Protein AF-U6DHV7-F1 (afdb_monomer)

Structure (mmCIF, N/CA/C/O backbone):
data_AF-U6DHV7-F1
#
_entry.id   AF-U6DHV7-F1
#
loop_
_atom_site.group_PDB
_atom_site.id
_atom_site.type_symbol
_atom_site.label_atom_id
_atom_site.label_alt_id
_atom_site.label_comp_id
_atom_site.label_asym_id
_atom_site.label_entity_id
_atom_site.label_seq_id
_atom_site.pdbx_PDB_ins_code
_atom_site.Cartn_x
_atom_site.Cartn_y
_atom_site.Cartn_z
_atom_site.occupancy
_atom_site.B_iso_or_equiv
_atom_site.auth_seq_id
_atom_site.auth_comp_id
_atom_site.auth_asym_id
_atom_site.au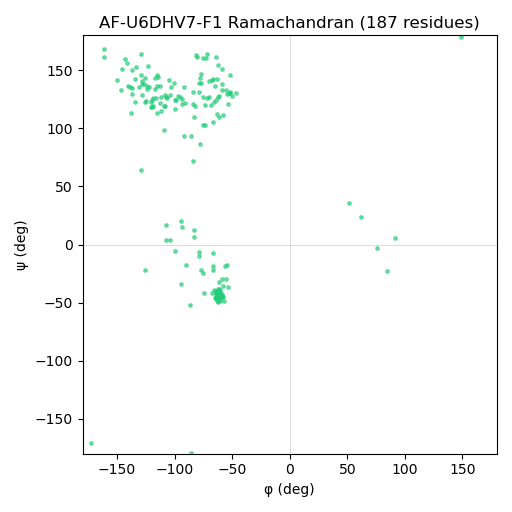th_atom_id
_atom_site.pdbx_PDB_model_num
ATOM 1 N N . LYS A 1 1 ? 0.575 -15.360 -19.665 1.00 61.53 1 LYS A N 1
ATOM 2 C CA . LYS A 1 1 ? 1.939 -14.780 -19.611 1.00 61.53 1 LYS A CA 1
ATOM 3 C C . LYS A 1 1 ? 2.566 -15.183 -18.289 1.00 61.53 1 LYS A C 1
ATOM 5 O O . LYS A 1 1 ? 1.876 -15.087 -17.282 1.00 61.53 1 LYS A O 1
ATOM 10 N N . HIS A 1 2 ? 3.809 -15.653 -18.299 1.00 81.69 2 HIS A N 1
ATOM 11 C CA . HIS A 1 2 ? 4.545 -15.946 -17.070 1.00 81.69 2 HIS A CA 1
ATOM 12 C C . HIS A 1 2 ? 5.051 -14.644 -16.436 1.00 81.69 2 HIS A C 1
ATOM 14 O O . HIS A 1 2 ? 5.351 -13.684 -17.150 1.00 81.69 2 HIS A O 1
ATOM 20 N N . VAL A 1 3 ? 5.106 -14.608 -15.105 1.00 86.19 3 VAL A N 1
ATOM 21 C CA . VAL A 1 3 ? 5.678 -13.487 -14.352 1.00 86.19 3 VAL A CA 1
ATOM 22 C C . VAL A 1 3 ? 7.185 -13.693 -14.289 1.00 86.19 3 VAL A C 1
ATOM 24 O O . VAL A 1 3 ? 7.631 -14.733 -13.816 1.00 86.19 3 VAL A O 1
ATOM 27 N N . GLY A 1 4 ? 7.951 -12.733 -14.809 1.00 89.69 4 GLY A N 1
ATOM 28 C CA . GLY A 1 4 ? 9.413 -12.802 -14.826 1.00 89.69 4 GLY A CA 1
ATOM 29 C C . GLY A 1 4 ? 10.009 -12.265 -13.531 1.00 89.69 4 GLY A C 1
ATOM 30 O O . GLY A 1 4 ? 10.775 -12.950 -12.864 1.00 89.69 4 GLY A O 1
ATOM 31 N N . ILE A 1 5 ? 9.605 -11.051 -13.151 1.00 93.06 5 ILE A N 1
ATOM 32 C CA . ILE A 1 5 ? 9.990 -10.411 -11.888 1.00 93.06 5 ILE A CA 1
ATOM 33 C C . ILE A 1 5 ? 8.726 -9.879 -11.225 1.00 93.06 5 ILE A C 1
ATOM 35 O O . ILE A 1 5 ? 7.896 -9.250 -11.881 1.00 93.06 5 ILE A O 1
ATOM 39 N N . ALA A 1 6 ? 8.597 -10.100 -9.918 1.00 94.69 6 ALA A N 1
ATOM 40 C CA . ALA A 1 6 ? 7.543 -9.516 -9.104 1.00 94.69 6 ALA A CA 1
ATOM 41 C C . ALA A 1 6 ? 8.140 -8.838 -7.874 1.00 94.69 6 ALA A C 1
ATOM 43 O O . ALA A 1 6 ? 8.886 -9.454 -7.117 1.00 94.69 6 ALA A O 1
ATOM 44 N N . VAL A 1 7 ? 7.758 -7.585 -7.650 1.00 96.25 7 VAL A N 1
ATOM 45 C CA . VAL A 1 7 ? 8.130 -6.811 -6.464 1.00 96.25 7 VAL A CA 1
ATOM 46 C C . VAL A 1 7 ? 6.875 -6.503 -5.660 1.00 96.25 7 VAL A C 1
ATOM 48 O O . VAL A 1 7 ? 5.787 -6.326 -6.216 1.00 96.25 7 VAL A O 1
ATOM 51 N N . ARG A 1 8 ? 7.007 -6.460 -4.334 1.00 95.88 8 ARG A N 1
ATOM 52 C CA . ARG A 1 8 ? 5.926 -6.108 -3.415 1.00 95.88 8 ARG A CA 1
ATOM 53 C C . ARG A 1 8 ? 6.314 -4.877 -2.606 1.00 95.88 8 ARG A C 1
ATOM 55 O O . ARG A 1 8 ? 7.314 -4.915 -1.903 1.00 95.88 8 ARG A O 1
ATOM 62 N N . LEU A 1 9 ? 5.482 -3.841 -2.661 1.00 97.56 9 LEU A N 1
ATOM 63 C CA . LEU A 1 9 ? 5.565 -2.681 -1.776 1.00 97.56 9 LEU A CA 1
ATOM 64 C C . LEU A 1 9 ? 4.465 -2.784 -0.721 1.00 97.56 9 LEU A C 1
ATOM 66 O O . LEU A 1 9 ? 3.297 -3.016 -1.053 1.00 97.56 9 LEU A O 1
ATOM 70 N N . THR A 1 10 ? 4.845 -2.643 0.545 1.00 97.31 10 THR A N 1
ATOM 71 C CA . THR A 1 10 ? 3.936 -2.705 1.692 1.00 97.31 10 THR A CA 1
ATOM 72 C C . THR A 1 10 ? 3.823 -1.355 2.375 1.00 97.31 10 THR A C 1
ATOM 74 O O . THR A 1 10 ? 4.830 -0.697 2.617 1.00 97.31 10 THR A O 1
ATOM 77 N N . PHE A 1 11 ? 2.598 -0.976 2.714 1.00 97.50 11 PHE A N 1
ATOM 78 C CA . PHE A 1 11 ? 2.267 0.279 3.372 1.00 97.50 11 PHE A CA 1
ATOM 79 C C . PHE A 1 11 ? 1.451 -0.014 4.628 1.00 97.50 11 PHE A C 1
ATOM 81 O O . PHE A 1 11 ? 0.527 -0.828 4.595 1.00 97.50 11 PHE A O 1
ATOM 88 N N . GLU A 1 12 ? 1.758 0.687 5.709 1.00 96.50 12 GLU A N 1
ATOM 89 C CA . GLU A 1 12 ? 1.001 0.641 6.955 1.00 96.50 12 GLU A CA 1
ATOM 90 C C . GLU A 1 12 ? 0.845 2.068 7.473 1.00 96.50 12 GLU A C 1
ATOM 92 O O . GLU A 1 12 ? 1.806 2.839 7.470 1.00 96.50 12 GLU A O 1
ATOM 97 N N . THR A 1 13 ? -0.383 2.459 7.806 1.00 96.19 13 THR A N 1
ATOM 98 C CA . THR A 1 13 ? -0.704 3.827 8.234 1.00 96.19 13 THR A CA 1
ATOM 99 C C . THR A 1 13 ? -2.043 3.854 8.967 1.00 96.19 13 THR A C 1
ATOM 101 O O . THR A 1 13 ? -2.848 2.925 8.836 1.00 96.19 13 THR A O 1
ATOM 104 N N . LEU A 1 14 ? -2.308 4.908 9.733 1.00 94.44 14 LEU A N 1
ATOM 105 C CA . LEU A 1 14 ? -3.631 5.125 10.308 1.00 94.44 14 LEU A CA 1
ATOM 106 C C . LEU A 1 14 ? -4.611 5.623 9.236 1.00 94.44 14 LEU A C 1
ATOM 108 O O . LEU A 1 14 ? -4.231 6.086 8.158 1.00 94.44 14 LEU A O 1
ATOM 112 N N . GLU A 1 15 ? -5.905 5.485 9.492 1.00 92.81 15 GLU A N 1
ATOM 113 C CA . GLU A 1 15 ? -6.924 6.086 8.634 1.00 92.81 15 GLU A CA 1
ATOM 114 C C . GLU A 1 15 ? -6.764 7.614 8.555 1.00 92.81 15 GLU A C 1
ATOM 116 O O . GLU A 1 15 ? -6.454 8.290 9.530 1.00 92.81 15 GLU A O 1
ATOM 121 N N . GLY A 1 16 ? -6.931 8.169 7.356 1.00 90.06 16 GLY A N 1
ATOM 122 C CA . GLY A 1 16 ? -6.741 9.593 7.069 1.00 90.06 16 GLY A CA 1
ATOM 123 C C . GLY A 1 16 ? -5.294 10.002 6.778 1.00 90.06 16 GLY A C 1
ATOM 124 O O . GLY A 1 16 ? -5.081 10.991 6.066 1.00 90.06 16 GLY A O 1
ATOM 125 N N . GLU A 1 17 ? -4.313 9.225 7.230 1.00 94.31 17 GLU A N 1
ATOM 126 C CA . GLU A 1 17 ? -2.894 9.494 7.014 1.00 94.31 17 GLU A CA 1
ATOM 127 C C . GLU A 1 17 ? -2.403 9.062 5.621 1.00 94.31 17 GLU A C 1
ATOM 129 O O . GLU A 1 17 ? -3.039 8.297 4.885 1.00 94.31 17 GLU A O 1
ATOM 134 N N . LYS A 1 18 ? -1.256 9.625 5.226 1.00 95.31 18 LYS A N 1
ATOM 135 C CA . LYS A 1 18 ? -0.572 9.336 3.965 1.00 95.31 18 LYS A CA 1
ATOM 136 C C . LYS A 1 18 ? 0.792 8.735 4.273 1.00 95.31 18 LYS A C 1
ATOM 138 O O . LYS A 1 18 ? 1.554 9.304 5.045 1.00 95.31 18 LYS A O 1
ATOM 143 N N . THR A 1 19 ? 1.132 7.657 3.579 1.00 97.31 19 THR A N 1
ATOM 144 C CA . THR A 1 19 ? 2.454 7.022 3.639 1.00 97.31 19 THR A CA 1
ATOM 145 C C . THR A 1 19 ? 3.014 6.810 2.231 1.00 97.31 19 THR A C 1
ATOM 147 O O . THR A 1 19 ? 2.282 6.924 1.238 1.00 97.31 19 THR A O 1
ATOM 150 N N . SER A 1 20 ? 4.316 6.551 2.122 1.00 97.38 20 SER A N 1
ATOM 151 C CA . SER A 1 20 ? 5.007 6.343 0.85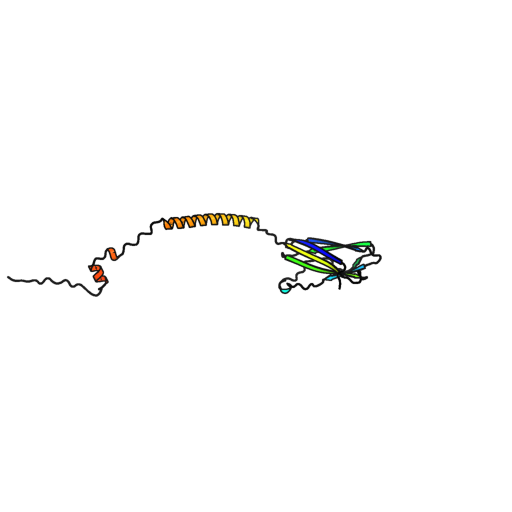1 1.00 97.38 20 SER A CA 1
ATOM 152 C C . SER A 1 20 ? 6.059 5.246 0.908 1.00 97.38 20 SER A C 1
ATOM 154 O O . SER A 1 20 ? 6.612 4.951 1.960 1.00 97.38 20 SER A O 1
ATOM 156 N N . SER A 1 21 ? 6.353 4.673 -0.253 1.00 97.88 21 SER A N 1
ATOM 157 C CA . SER A 1 21 ? 7.391 3.667 -0.459 1.00 97.88 21 SER A CA 1
ATOM 158 C C . SER A 1 21 ? 8.007 3.868 -1.838 1.00 97.88 21 SER A C 1
ATOM 160 O O . SER A 1 21 ? 7.340 4.361 -2.751 1.00 97.88 21 SER A O 1
ATOM 162 N N . GLU A 1 22 ? 9.273 3.508 -1.994 1.00 97.31 22 GLU A N 1
ATOM 163 C CA . GLU A 1 22 ? 10.039 3.763 -3.209 1.00 97.31 22 GLU A CA 1
ATOM 164 C C . GLU A 1 22 ? 10.423 2.459 -3.906 1.00 97.31 22 GLU A C 1
ATOM 166 O O . GLU A 1 22 ? 10.712 1.447 -3.268 1.00 97.31 22 GLU A O 1
ATOM 171 N N . LEU A 1 23 ? 10.429 2.495 -5.236 1.00 97.31 23 LEU A N 1
ATOM 172 C CA . LEU A 1 23 ? 10.934 1.432 -6.091 1.00 97.31 23 LEU A CA 1
ATOM 173 C C . LEU A 1 23 ? 12.064 1.982 -6.951 1.00 97.31 23 LEU A C 1
ATOM 175 O O . LEU A 1 23 ? 11.839 2.857 -7.787 1.00 97.31 23 LEU A O 1
ATOM 179 N N . THR A 1 24 ? 13.252 1.418 -6.791 1.00 97.19 24 THR A N 1
ATOM 180 C CA . THR A 1 24 ? 14.416 1.759 -7.609 1.00 97.19 24 THR A CA 1
ATOM 181 C C . THR A 1 24 ? 14.550 0.771 -8.760 1.00 97.19 24 THR A C 1
ATOM 183 O O . THR A 1 24 ? 14.579 -0.441 -8.552 1.00 97.19 24 THR A O 1
ATOM 186 N N . VAL A 1 25 ? 14.642 1.291 -9.980 1.00 95.88 25 VAL A N 1
ATOM 187 C CA . VAL A 1 25 ? 14.843 0.524 -11.210 1.00 95.88 25 VAL A CA 1
ATOM 188 C C . VAL A 1 25 ? 16.158 0.959 -11.838 1.00 95.88 25 VAL A C 1
ATOM 190 O O . VAL A 1 25 ? 16.366 2.144 -12.091 1.00 95.88 25 VAL A O 1
ATOM 193 N N . VAL A 1 26 ? 17.035 -0.005 -12.104 1.00 96.19 26 VAL A N 1
ATOM 194 C CA . VAL A 1 26 ? 18.361 0.233 -12.685 1.00 96.19 26 VAL A CA 1
ATOM 195 C C . VAL A 1 26 ? 18.437 -0.442 -14.047 1.00 96.19 26 VAL A C 1
ATOM 197 O O . VAL A 1 26 ? 18.190 -1.646 -14.158 1.00 96.19 26 VAL A O 1
ATOM 200 N N . ASN A 1 27 ? 18.796 0.314 -15.084 1.00 96.31 27 ASN A N 1
ATOM 201 C CA . ASN A 1 27 ? 19.089 -0.259 -16.392 1.00 96.31 27 ASN A CA 1
ATOM 202 C C . ASN A 1 27 ? 20.553 -0.715 -16.449 1.00 96.31 27 ASN A C 1
ATOM 204 O O . ASN A 1 27 ? 21.444 0.050 -16.805 1.00 96.31 27 ASN A O 1
ATOM 208 N N . ASN A 1 28 ? 20.783 -1.990 -16.134 1.00 94.81 28 ASN A N 1
ATOM 209 C CA . ASN A 1 28 ? 22.096 -2.636 -16.264 1.00 94.81 28 ASN A CA 1
ATOM 210 C C . ASN A 1 28 ? 22.387 -3.148 -17.691 1.00 94.81 28 ASN A C 1
ATOM 212 O O . ASN A 1 28 ? 23.353 -3.877 -17.904 1.00 94.81 28 ASN A O 1
ATOM 216 N N . GLY A 1 29 ? 21.519 -2.841 -18.656 1.00 93.19 29 GLY A N 1
ATOM 217 C CA . GLY A 1 29 ? 21.702 -3.196 -20.056 1.00 93.19 29 GLY A CA 1
ATOM 218 C C . GLY A 1 29 ? 22.548 -2.177 -20.817 1.00 93.19 29 GLY A C 1
ATOM 219 O O . GLY A 1 29 ? 22.990 -1.160 -20.288 1.00 93.19 29 GLY A O 1
ATOM 220 N N . THR A 1 30 ? 22.743 -2.450 -22.104 1.00 95.56 30 THR A N 1
ATOM 221 C CA . THR A 1 30 ? 23.520 -1.604 -23.025 1.00 95.56 30 THR A CA 1
ATOM 222 C C . THR A 1 30 ? 22.653 -0.704 -23.904 1.00 95.56 30 THR A C 1
ATOM 224 O O . THR A 1 30 ? 23.178 0.122 -24.645 1.00 95.56 30 THR A O 1
ATOM 227 N N . VAL A 1 31 ? 21.328 -0.850 -23.838 1.00 96.75 31 VAL A N 1
ATOM 228 C CA . VAL A 1 31 ? 20.362 -0.120 -24.671 1.00 96.75 31 VAL A CA 1
ATOM 229 C C . VAL A 1 31 ? 19.368 0.650 -23.809 1.00 96.75 31 VAL A C 1
ATOM 231 O O . VAL A 1 31 ? 19.107 0.281 -22.663 1.00 96.75 31 VAL A O 1
ATOM 234 N N . ALA A 1 32 ? 18.819 1.735 -24.354 1.00 97.31 32 ALA A N 1
ATOM 235 C CA . ALA A 1 32 ? 17.765 2.491 -23.690 1.00 97.31 32 ALA A CA 1
ATOM 236 C C . ALA A 1 32 ? 16.473 1.661 -23.601 1.00 97.31 32 ALA A C 1
ATOM 238 O O . ALA A 1 32 ? 16.123 0.945 -24.539 1.00 97.31 32 ALA A O 1
ATOM 239 N N . ILE A 1 33 ? 15.765 1.777 -22.477 1.00 97.56 33 ILE A N 1
ATOM 240 C CA . ILE A 1 33 ? 14.518 1.053 -22.209 1.00 97.56 33 ILE A CA 1
ATOM 241 C C . ILE A 1 33 ? 13.384 2.062 -22.092 1.00 97.56 33 ILE A C 1
ATOM 243 O O . ILE A 1 33 ? 13.341 2.841 -21.140 1.00 97.56 33 ILE A O 1
ATOM 247 N N . TRP A 1 34 ? 12.448 2.035 -23.034 1.00 97.81 34 TRP A N 1
ATOM 248 C CA . TRP A 1 34 ? 11.170 2.723 -22.891 1.00 97.81 34 TRP A CA 1
ATOM 249 C C . TRP A 1 34 ? 10.257 1.920 -21.963 1.00 97.81 34 TRP A C 1
ATOM 251 O O . TRP A 1 34 ? 10.228 0.690 -22.045 1.00 97.81 34 TRP A O 1
ATOM 261 N N . TYR A 1 35 ? 9.531 2.595 -21.074 1.00 97.00 35 TYR A N 1
ATOM 262 C CA . TYR A 1 35 ? 8.631 1.953 -20.122 1.00 97.00 35 TYR A CA 1
ATOM 263 C C . TYR A 1 35 ? 7.265 2.624 -20.046 1.00 97.00 35 TYR A C 1
ATOM 265 O O . TYR A 1 35 ? 7.134 3.836 -20.222 1.00 97.00 35 TYR A O 1
ATOM 273 N N . ASP A 1 36 ? 6.266 1.826 -19.675 1.00 97.31 36 ASP A N 1
ATOM 274 C CA . ASP A 1 36 ? 4.904 2.272 -19.407 1.00 97.31 36 ASP A CA 1
ATOM 275 C C . ASP A 1 36 ? 4.274 1.499 -18.236 1.00 97.31 36 ASP A C 1
ATOM 277 O O . ASP A 1 36 ? 4.720 0.410 -17.867 1.00 97.31 36 ASP A O 1
ATOM 281 N N . TRP A 1 37 ? 3.234 2.070 -17.627 1.00 96.81 37 TRP A N 1
ATOM 282 C CA . TRP A 1 37 ? 2.566 1.495 -16.459 1.00 96.81 37 TRP A CA 1
ATOM 283 C C . TRP A 1 37 ? 1.144 1.059 -16.793 1.00 96.81 37 TRP A C 1
ATOM 285 O O . TRP A 1 37 ? 0.296 1.880 -17.145 1.00 96.81 37 TRP A O 1
ATOM 295 N N . ARG A 1 38 ? 0.836 -0.227 -16.594 1.00 95.00 38 ARG A N 1
ATOM 296 C CA . ARG A 1 38 ? -0.499 -0.782 -16.871 1.00 95.00 38 ARG A CA 1
ATOM 297 C C . ARG A 1 38 ? -1.114 -1.354 -15.607 1.00 95.00 38 ARG A C 1
ATOM 299 O O . ARG A 1 38 ? -0.604 -2.318 -15.037 1.00 95.00 38 ARG A O 1
ATOM 306 N N . ARG A 1 39 ? -2.250 -0.802 -15.178 1.00 92.19 39 ARG A N 1
ATOM 307 C CA . ARG A 1 39 ? -3.008 -1.364 -14.054 1.00 92.19 39 ARG A CA 1
ATOM 308 C C . ARG A 1 39 ? -3.640 -2.682 -14.487 1.00 92.19 39 ARG A C 1
ATOM 310 O O . ARG A 1 39 ? -4.350 -2.735 -15.489 1.00 92.19 39 ARG A O 1
ATOM 317 N N . ARG A 1 40 ? -3.404 -3.748 -13.728 1.00 89.12 40 ARG A N 1
ATOM 318 C CA . ARG A 1 40 ? -3.992 -5.067 -13.975 1.00 89.12 40 ARG A CA 1
ATOM 319 C C . ARG A 1 40 ? -5.185 -5.250 -13.047 1.00 89.12 40 ARG A C 1
ATOM 321 O O . ARG A 1 40 ? -5.066 -5.130 -11.829 1.00 89.12 40 ARG A O 1
ATOM 328 N N . SER A 1 41 ? -6.350 -5.540 -13.618 1.00 76.81 41 SER A N 1
ATOM 329 C CA . SER A 1 41 ? -7.516 -5.939 -12.833 1.00 76.81 41 SER A CA 1
ATOM 330 C C . SER A 1 41 ? -7.310 -7.362 -12.325 1.00 76.81 41 SER A C 1
ATOM 332 O O . SER A 1 41 ? -7.177 -8.284 -13.130 1.00 76.81 41 SER A O 1
ATOM 334 N N . GLN A 1 42 ? -7.305 -7.555 -11.008 1.00 68.81 42 GLN A N 1
ATOM 335 C CA . GLN A 1 42 ? -7.393 -8.893 -10.435 1.00 68.81 42 GLN A CA 1
ATOM 336 C C . GLN A 1 42 ? -8.869 -9.226 -10.166 1.00 68.81 42 GLN A C 1
ATOM 338 O O . GLN A 1 42 ? -9.588 -8.362 -9.646 1.00 68.81 42 GLN A O 1
ATOM 343 N N . PRO A 1 43 ? -9.340 -10.440 -10.504 1.00 61.91 43 PRO A N 1
ATOM 344 C CA . PRO A 1 43 ? -10.618 -10.920 -10.005 1.00 61.91 43 PRO A CA 1
ATOM 345 C C . PRO A 1 43 ? -10.511 -11.028 -8.485 1.00 61.91 43 PRO A C 1
ATOM 347 O O . PRO A 1 43 ? -9.731 -11.811 -7.950 1.00 61.91 43 PRO A O 1
ATOM 350 N N . ASP A 1 44 ? -11.251 -10.175 -7.793 1.00 65.94 44 ASP A N 1
ATOM 351 C CA . ASP A 1 44 ? -11.376 -10.234 -6.347 1.00 65.94 44 ASP A CA 1
ATOM 352 C C . ASP A 1 44 ? -12.692 -10.935 -6.038 1.00 65.94 44 ASP A C 1
ATOM 354 O O . ASP A 1 44 ? -13.756 -10.420 -6.384 1.00 65.94 44 ASP A O 1
ATOM 358 N N . SER A 1 45 ? -12.630 -12.098 -5.392 1.00 65.62 45 SER A N 1
ATOM 359 C CA . SER A 1 45 ? -13.812 -12.881 -5.016 1.00 65.62 45 SER A CA 1
ATOM 360 C C . SER A 1 45 ? -14.805 -12.088 -4.154 1.00 65.62 45 SER A C 1
ATOM 362 O O . SER A 1 45 ? -15.977 -12.444 -4.085 1.00 65.62 45 SER A O 1
ATOM 364 N N . PHE A 1 46 ? -14.364 -10.986 -3.536 1.00 65.44 46 PHE A N 1
ATOM 365 C CA . PHE A 1 46 ? -15.180 -10.108 -2.698 1.00 65.44 46 PHE A CA 1
ATOM 366 C C . PHE A 1 46 ? -15.510 -8.761 -3.361 1.00 65.44 46 PHE A C 1
ATOM 368 O O . PHE A 1 46 ? -15.931 -7.827 -2.675 1.00 65.44 46 PHE A O 1
ATOM 375 N N . GLN A 1 47 ? -15.349 -8.628 -4.685 1.00 62.84 47 GLN A N 1
ATOM 376 C CA . GLN A 1 47 ? -15.629 -7.377 -5.407 1.00 62.84 47 GLN A CA 1
ATOM 377 C C . GLN A 1 47 ? -17.045 -6.839 -5.145 1.00 62.84 47 GLN A C 1
ATOM 379 O O . GLN A 1 47 ? -17.208 -5.628 -5.008 1.00 62.84 47 GLN A O 1
ATOM 384 N N . GLY A 1 48 ? -18.044 -7.720 -5.004 1.00 58.94 48 GLY A N 1
ATOM 385 C CA . GLY A 1 48 ? -19.434 -7.344 -4.709 1.00 58.94 48 GLY A CA 1
ATOM 386 C C . GLY A 1 48 ? -19.653 -6.731 -3.319 1.00 58.94 48 GLY A C 1
ATOM 387 O O . GLY A 1 48 ? -20.605 -5.981 -3.128 1.00 58.94 48 GLY A O 1
ATOM 388 N N . LEU A 1 49 ? -18.753 -6.988 -2.362 1.00 63.59 49 LEU A N 1
ATOM 389 C CA . LEU A 1 49 ? -18.816 -6.438 -1.001 1.00 63.59 49 LEU A CA 1
ATOM 390 C C . LEU A 1 49 ? -18.071 -5.096 -0.878 1.00 63.59 49 LEU A C 1
ATOM 392 O O . LEU A 1 49 ? -18.284 -4.327 0.062 1.00 63.59 49 LEU A O 1
ATOM 396 N N . LYS A 1 50 ? -17.198 -4.776 -1.841 1.00 63.62 50 LYS A N 1
ATOM 397 C CA . LYS A 1 50 ? -16.421 -3.533 -1.856 1.00 63.62 50 LYS A CA 1
ATOM 398 C C . LYS A 1 50 ? -17.293 -2.366 -2.324 1.00 63.62 50 LYS A C 1
ATOM 400 O O . LYS A 1 50 ? -17.269 -1.981 -3.488 1.00 63.62 50 LYS A O 1
ATOM 405 N N . ARG A 1 51 ? -18.012 -1.749 -1.377 1.00 54.16 51 ARG A N 1
ATOM 406 C CA . ARG A 1 51 ? -18.886 -0.571 -1.578 1.00 54.16 51 ARG A CA 1
ATOM 407 C C . ARG A 1 51 ? -18.212 0.644 -2.233 1.00 54.16 51 ARG A C 1
ATOM 409 O O . ARG A 1 51 ? -18.918 1.532 -2.693 1.00 54.16 51 ARG A O 1
ATOM 416 N N . ASN A 1 52 ? -16.878 0.725 -2.262 1.00 57.16 52 ASN A N 1
ATOM 417 C CA . ASN A 1 52 ? -16.181 1.940 -2.676 1.00 57.16 52 ASN A CA 1
ATOM 418 C C . ASN A 1 52 ? -14.970 1.664 -3.593 1.00 57.16 52 ASN A C 1
ATOM 420 O O . ASN A 1 52 ? -13.957 1.099 -3.160 1.00 57.16 52 ASN A O 1
ATOM 424 N N . ARG A 1 53 ? -15.087 2.110 -4.855 1.00 67.62 53 ARG A N 1
ATOM 425 C CA . ARG A 1 53 ? -14.057 2.068 -5.915 1.00 67.62 53 ARG A CA 1
ATOM 426 C C . ARG A 1 53 ? -13.063 3.240 -5.856 1.00 67.62 53 ARG A C 1
ATOM 428 O O . ARG A 1 53 ? -12.325 3.443 -6.814 1.00 67.62 53 ARG A O 1
ATOM 435 N N . MET A 1 54 ? -13.036 4.015 -4.771 1.00 79.25 54 MET A N 1
ATOM 436 C CA . MET A 1 54 ? -12.067 5.101 -4.604 1.00 79.25 54 MET A CA 1
ATOM 437 C C . MET A 1 54 ? -10.625 4.599 -4.748 1.00 79.25 54 MET A C 1
ATOM 439 O O . MET A 1 54 ? -10.232 3.586 -4.156 1.00 79.25 54 MET A O 1
ATOM 443 N N . GLN A 1 55 ? -9.846 5.334 -5.541 1.00 85.56 55 GLN A N 1
ATOM 444 C CA . GLN A 1 55 ? -8.410 5.136 -5.682 1.00 85.56 55 GLN A CA 1
ATOM 445 C C . GLN A 1 55 ? -7.713 5.448 -4.353 1.00 85.56 55 GLN A C 1
ATOM 447 O O . GLN A 1 55 ? -8.048 6.414 -3.669 1.00 85.56 55 GLN A O 1
ATOM 452 N N . ARG A 1 56 ? -6.757 4.600 -3.968 1.00 92.69 56 ARG A N 1
ATOM 453 C CA . ARG A 1 56 ? -6.015 4.727 -2.697 1.00 92.69 56 ARG A CA 1
ATOM 454 C C . ARG A 1 56 ? -4.504 4.748 -2.886 1.00 92.69 56 ARG A C 1
ATOM 456 O O . ARG A 1 56 ? -3.793 5.253 -2.023 1.00 92.69 56 ARG A O 1
ATOM 463 N N . PHE A 1 57 ? -4.033 4.218 -4.012 1.00 95.31 57 PHE A N 1
ATOM 464 C CA . PHE A 1 57 ? -2.634 4.250 -4.406 1.00 95.31 57 PHE A CA 1
ATOM 465 C C . PHE A 1 57 ? -2.414 5.315 -5.476 1.00 95.31 57 PHE A C 1
ATOM 467 O O . PHE A 1 57 ? -3.193 5.430 -6.426 1.00 95.31 57 PHE A O 1
ATOM 474 N N . TYR A 1 58 ? -1.344 6.085 -5.318 1.00 95.56 58 TYR A N 1
ATOM 475 C CA . TYR A 1 58 ? -1.005 7.210 -6.181 1.00 95.56 58 TYR A CA 1
ATOM 476 C C . TYR A 1 58 ? 0.486 7.187 -6.478 1.00 95.56 58 TYR A C 1
ATOM 478 O O . TYR A 1 58 ? 1.296 7.018 -5.575 1.00 95.56 58 TYR A O 1
ATOM 486 N N . PHE A 1 59 ? 0.855 7.381 -7.733 1.00 96.81 59 PHE A N 1
ATOM 487 C CA . PHE A 1 59 ? 2.238 7.561 -8.158 1.00 96.81 59 PHE A CA 1
ATOM 488 C C . PHE A 1 59 ? 2.239 8.214 -9.540 1.00 96.81 59 PHE A C 1
ATOM 490 O O . PHE A 1 59 ? 1.195 8.302 -10.194 1.00 96.81 59 PHE A O 1
ATOM 497 N N . ASN A 1 60 ? 3.402 8.678 -9.989 1.00 95.31 60 ASN A N 1
ATOM 498 C CA . ASN A 1 60 ? 3.551 9.156 -11.356 1.00 95.31 60 ASN A CA 1
ATOM 499 C C . ASN A 1 60 ? 3.618 7.958 -12.317 1.00 95.31 60 ASN A C 1
ATOM 501 O O . ASN A 1 60 ? 4.653 7.307 -12.426 1.00 95.31 60 ASN A O 1
ATOM 505 N N . ASN A 1 61 ? 2.511 7.682 -13.005 1.00 94.94 61 ASN A N 1
ATOM 506 C CA . ASN A 1 61 ? 2.380 6.577 -13.954 1.00 94.94 61 ASN A CA 1
ATOM 507 C C . ASN A 1 61 ? 2.678 6.977 -15.410 1.00 94.94 61 ASN A C 1
ATOM 509 O O . ASN A 1 61 ? 2.321 6.237 -16.325 1.00 94.94 61 ASN A O 1
ATOM 513 N N . ARG A 1 62 ? 3.306 8.139 -15.636 1.00 96.50 62 ARG A N 1
ATOM 514 C CA . ARG A 1 62 ? 3.734 8.558 -16.975 1.00 96.50 62 ARG A CA 1
ATOM 515 C C . ARG A 1 62 ? 4.779 7.592 -17.529 1.00 96.50 62 ARG A C 1
ATOM 517 O O . ARG A 1 62 ? 5.643 7.104 -16.797 1.00 96.50 62 ARG A O 1
ATOM 524 N N . GLU A 1 63 ? 4.686 7.352 -18.828 1.00 96.88 63 GLU A N 1
ATOM 525 C CA . GLU A 1 63 ? 5.710 6.653 -19.597 1.00 96.88 63 GLU A CA 1
ATOM 526 C C . GLU A 1 63 ? 7.025 7.440 -19.632 1.00 96.88 63 GLU A C 1
ATOM 528 O O . GLU A 1 63 ? 7.068 8.645 -19.355 1.00 96.88 63 GLU A O 1
ATOM 533 N N . GLY A 1 64 ? 8.114 6.754 -19.960 1.00 97.12 64 GLY A N 1
ATOM 534 C CA . GLY A 1 64 ? 9.428 7.376 -20.041 1.00 97.12 64 GLY A CA 1
ATOM 535 C C . GLY A 1 64 ? 10.488 6.445 -20.604 1.00 97.12 64 GLY A C 1
ATOM 536 O O . GLY A 1 64 ? 10.194 5.359 -21.091 1.00 97.12 64 GLY A O 1
ATOM 537 N N . VAL A 1 65 ? 11.743 6.884 -20.532 1.00 97.50 65 VAL A N 1
ATOM 538 C CA . VAL A 1 65 ? 12.909 6.123 -20.999 1.00 97.50 65 VAL A CA 1
ATOM 539 C C . VAL A 1 65 ? 13.954 6.065 -19.890 1.00 97.50 65 VAL A C 1
ATOM 541 O O . VAL A 1 65 ? 14.175 7.069 -19.213 1.00 97.50 65 VAL A O 1
ATOM 544 N N . ILE A 1 66 ? 14.576 4.900 -19.702 1.00 97.56 66 ILE A N 1
ATOM 545 C CA . ILE A 1 66 ? 15.717 4.667 -18.808 1.00 97.56 66 ILE A CA 1
ATOM 546 C C . ILE A 1 66 ? 16.941 4.361 -19.674 1.00 97.56 66 ILE A C 1
ATOM 548 O O . ILE A 1 66 ? 16.975 3.349 -20.380 1.00 97.56 66 ILE A O 1
ATOM 552 N N . LEU A 1 67 ? 17.939 5.236 -19.645 1.00 97.94 67 LEU A N 1
ATOM 553 C CA . LEU A 1 67 ? 19.168 5.099 -20.423 1.00 97.94 67 LEU A CA 1
ATOM 554 C C . LEU A 1 67 ? 20.083 3.996 -19.857 1.00 97.94 67 LEU A C 1
ATOM 556 O O . LEU A 1 67 ? 19.926 3.610 -18.698 1.00 97.94 67 LEU A O 1
ATOM 560 N N . PRO A 1 68 ? 21.032 3.463 -20.647 1.00 97.81 68 PRO A N 1
ATOM 561 C CA . PRO A 1 68 ? 22.029 2.513 -20.151 1.00 97.81 68 PRO A CA 1
ATOM 562 C C . PRO A 1 68 ? 22.788 3.072 -18.941 1.00 97.81 68 PRO A C 1
ATOM 564 O O . PRO A 1 68 ? 23.284 4.197 -18.990 1.00 97.81 68 PRO A O 1
ATOM 567 N N . GLY A 1 69 ? 22.867 2.303 -17.855 1.00 96.06 69 GLY A N 1
ATOM 568 C CA . GLY A 1 69 ? 23.497 2.717 -16.597 1.00 96.06 69 GLY A CA 1
ATOM 569 C C . GLY A 1 69 ? 22.669 3.691 -15.747 1.00 96.06 69 GLY A C 1
ATOM 570 O O . GLY A 1 69 ? 23.085 4.037 -14.642 1.00 96.06 69 GLY A O 1
ATOM 571 N N . GLU A 1 70 ? 21.497 4.131 -16.216 1.00 97.69 70 GLU A N 1
ATOM 572 C CA . GLU A 1 70 ? 20.635 5.038 -15.461 1.00 97.69 70 GLU A CA 1
ATOM 573 C C . GLU A 1 70 ? 19.863 4.293 -14.364 1.00 97.69 70 GLU A C 1
ATOM 575 O O . GLU A 1 70 ? 19.388 3.164 -14.535 1.00 97.69 70 GLU A O 1
ATOM 580 N N . THR A 1 71 ? 19.698 4.975 -13.232 1.00 97.31 71 THR A N 1
ATOM 581 C CA . THR A 1 71 ? 18.830 4.561 -12.131 1.00 97.31 71 THR A CA 1
ATOM 582 C C . THR A 1 71 ? 17.649 5.518 -12.027 1.00 97.31 71 THR A C 1
ATOM 584 O O . THR A 1 71 ? 17.842 6.727 -11.910 1.00 97.31 71 THR A O 1
ATOM 587 N N . LYS A 1 72 ? 16.424 4.985 -12.033 1.00 96.62 72 LYS A N 1
ATOM 588 C CA . LYS A 1 72 ? 15.200 5.749 -11.758 1.00 96.62 72 LYS A CA 1
ATOM 589 C C . LYS A 1 72 ? 14.526 5.265 -10.483 1.00 96.62 72 LYS A C 1
ATOM 591 O O . LYS A 1 72 ? 14.340 4.065 -10.293 1.00 96.62 72 LYS A O 1
ATOM 596 N N . THR A 1 73 ? 14.086 6.211 -9.662 1.00 97.75 73 THR A N 1
ATOM 597 C CA . THR A 1 73 ? 13.317 5.944 -8.442 1.00 97.75 73 THR A CA 1
ATOM 598 C C . THR A 1 73 ? 11.867 6.371 -8.637 1.00 97.75 73 THR A C 1
ATOM 600 O O . THR A 1 73 ? 11.588 7.501 -9.039 1.00 97.75 73 THR A O 1
ATOM 603 N N . PHE A 1 74 ? 10.935 5.468 -8.344 1.00 97.56 74 PHE A N 1
ATOM 604 C CA . PHE A 1 74 ? 9.497 5.709 -8.388 1.00 97.56 74 PHE A CA 1
ATOM 605 C C . PHE A 1 74 ? 8.937 5.751 -6.968 1.00 97.56 74 PHE A C 1
ATOM 607 O O . PHE A 1 74 ? 9.001 4.755 -6.249 1.00 97.56 74 PHE A O 1
ATOM 614 N N . THR A 1 75 ? 8.348 6.879 -6.574 1.00 97.88 75 THR A N 1
ATOM 615 C CA . THR A 1 75 ? 7.696 7.022 -5.267 1.00 97.88 75 THR A CA 1
ATOM 616 C C . THR A 1 75 ? 6.207 6.717 -5.378 1.00 97.88 75 THR A C 1
ATOM 618 O O . THR A 1 75 ? 5.460 7.378 -6.105 1.00 97.88 75 THR A O 1
ATOM 621 N N . PHE A 1 76 ? 5.772 5.722 -4.618 1.00 98.06 76 PHE A N 1
ATOM 622 C CA . PHE A 1 76 ? 4.384 5.322 -4.477 1.00 98.06 76 PHE A CA 1
ATOM 623 C C . PHE A 1 76 ? 3.824 5.871 -3.178 1.00 98.06 76 PHE A C 1
ATOM 625 O O . PHE A 1 76 ? 4.470 5.814 -2.137 1.00 98.06 76 PHE A O 1
ATOM 632 N N . PHE A 1 77 ? 2.595 6.360 -3.232 1.00 98.00 77 PHE A N 1
ATOM 633 C CA . PHE A 1 77 ? 1.863 6.886 -2.096 1.00 98.00 77 PHE A CA 1
ATOM 634 C C . PHE A 1 77 ? 0.619 6.052 -1.839 1.00 98.00 77 PHE A C 1
ATOM 636 O O . PHE A 1 77 ? -0.078 5.646 -2.772 1.00 98.00 77 PHE A O 1
ATOM 643 N N . PHE A 1 78 ? 0.301 5.878 -0.565 1.00 97.31 78 PHE A N 1
ATOM 644 C CA . PHE A 1 78 ? -0.946 5.288 -0.114 1.00 97.31 78 PHE A CA 1
ATOM 645 C C . PHE A 1 78 ? -1.663 6.252 0.833 1.00 97.31 78 PHE A C 1
ATOM 647 O O . PHE A 1 78 ? -1.044 6.825 1.730 1.00 97.31 78 PHE A O 1
ATOM 654 N N . LYS A 1 79 ? -2.969 6.432 0.614 1.00 95.38 79 LYS A N 1
ATOM 655 C CA . LYS A 1 79 ? -3.869 7.168 1.508 1.00 95.38 79 LYS A CA 1
ATOM 656 C C . LYS A 1 79 ? -5.257 6.537 1.474 1.00 95.38 79 LYS A C 1
ATOM 658 O O . LYS A 1 79 ? -5.810 6.299 0.398 1.00 95.38 79 LYS A O 1
ATOM 663 N N . SER A 1 80 ? -5.845 6.322 2.647 1.00 93.25 80 SER A N 1
ATOM 664 C CA . SER A 1 80 ? -7.223 5.844 2.791 1.00 93.25 80 SER A CA 1
ATOM 665 C C . SER A 1 80 ? -7.919 6.587 3.922 1.00 93.25 80 SER A C 1
ATOM 667 O O . SER A 1 80 ? -7.347 6.742 4.989 1.00 93.25 80 SER A O 1
ATOM 669 N N . LEU A 1 81 ? -9.164 7.019 3.702 1.00 91.06 81 LEU A N 1
ATOM 670 C CA . LEU A 1 81 ? -10.022 7.596 4.751 1.00 91.06 81 LEU A CA 1
ATOM 671 C C . LEU A 1 81 ? -10.652 6.533 5.660 1.00 91.06 81 LEU A C 1
ATOM 673 O O . LEU A 1 81 ? -11.288 6.869 6.648 1.00 91.06 81 LEU A O 1
ATOM 677 N N . HIS A 1 82 ? -10.527 5.261 5.289 1.00 90.62 82 HIS A N 1
ATOM 678 C CA . HIS A 1 82 ? -11.116 4.148 6.016 1.00 90.62 82 HIS A CA 1
ATOM 679 C C . HIS A 1 82 ? -10.055 3.102 6.302 1.00 90.62 82 HIS A C 1
ATOM 681 O O . HIS A 1 82 ? -9.261 2.771 5.407 1.00 90.62 82 HIS A O 1
ATOM 687 N N . ALA A 1 83 ? -10.125 2.521 7.494 1.00 91.75 83 ALA A N 1
ATOM 688 C CA . ALA A 1 83 ? -9.387 1.315 7.797 1.00 91.75 83 ALA A CA 1
ATOM 689 C C . ALA A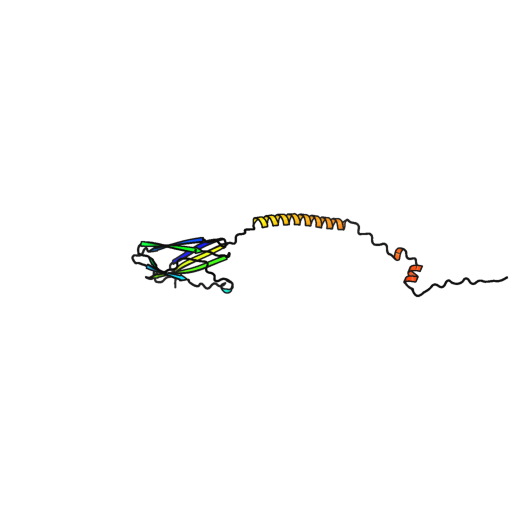 1 83 ? -9.746 0.162 6.850 1.00 91.75 83 ALA A C 1
ATOM 691 O O . ALA A 1 83 ? -10.851 0.064 6.305 1.00 91.75 83 ALA A O 1
ATOM 692 N N . GLY A 1 84 ? -8.776 -0.718 6.632 1.00 90.75 84 GLY A N 1
ATOM 693 C CA . GLY A 1 84 ? -8.928 -1.882 5.777 1.00 90.75 84 GLY A CA 1
ATOM 694 C C . GLY A 1 84 ? -7.641 -2.295 5.080 1.00 90.75 84 GLY A C 1
ATOM 695 O O . GLY A 1 84 ? -6.592 -1.662 5.203 1.00 90.75 84 GLY A O 1
ATOM 696 N N . ILE A 1 85 ? -7.749 -3.384 4.320 1.00 91.12 85 ILE A N 1
ATOM 697 C CA . ILE A 1 85 ? -6.652 -3.954 3.540 1.00 91.12 85 ILE A CA 1
ATOM 698 C C . ILE A 1 85 ? -6.897 -3.669 2.060 1.00 91.12 85 ILE A C 1
ATOM 700 O O . ILE A 1 85 ? -7.946 -4.013 1.506 1.00 91.12 85 ILE A O 1
ATOM 704 N N . PHE A 1 86 ? -5.904 -3.078 1.402 1.00 90.62 86 PHE A N 1
ATOM 705 C CA . PHE A 1 86 ? -5.993 -2.646 0.012 1.00 90.62 86 PHE A CA 1
ATOM 706 C C . PHE A 1 86 ? -4.863 -3.235 -0.817 1.00 90.62 86 PHE A C 1
ATOM 708 O O . PHE A 1 86 ? -3.742 -3.405 -0.339 1.00 90.62 86 PHE A O 1
ATOM 715 N N . ARG A 1 87 ? -5.181 -3.583 -2.066 1.00 91.31 87 ARG A N 1
ATOM 716 C CA . ARG A 1 87 ? -4.250 -4.231 -2.988 1.00 91.31 87 ARG A CA 1
ATOM 717 C C . ARG A 1 87 ? -4.419 -3.672 -4.387 1.00 91.31 87 ARG A C 1
ATOM 719 O O . ARG A 1 87 ? -5.551 -3.516 -4.844 1.00 91.31 87 ARG A O 1
ATOM 726 N N . GLU A 1 88 ? -3.304 -3.413 -5.054 1.00 92.50 88 GLU A N 1
ATOM 727 C CA . GLU A 1 88 ? -3.259 -3.079 -6.474 1.00 92.50 88 GLU A CA 1
ATOM 728 C C . GLU A 1 88 ? -2.113 -3.800 -7.174 1.00 92.50 88 GLU A C 1
ATOM 730 O O . GLU A 1 88 ? -1.069 -4.073 -6.583 1.00 92.50 88 GLU A O 1
ATOM 735 N N . TYR A 1 89 ? -2.327 -4.085 -8.455 1.00 92.25 89 TYR A N 1
ATOM 736 C CA . TYR A 1 89 ? -1.415 -4.847 -9.291 1.00 92.25 89 TYR A CA 1
ATOM 737 C C . TYR A 1 89 ? -1.092 -4.019 -10.528 1.00 92.25 89 TYR A C 1
ATOM 739 O O . TYR A 1 89 ? -1.994 -3.617 -11.268 1.00 92.25 89 TYR A O 1
ATOM 747 N N . TRP A 1 90 ? 0.192 -3.767 -10.746 1.00 95.38 90 TRP A N 1
ATOM 748 C CA . TRP A 1 90 ? 0.696 -2.976 -11.859 1.00 95.38 90 TRP A CA 1
ATOM 749 C C . TRP A 1 90 ? 1.706 -3.794 -12.662 1.00 95.38 90 TRP A C 1
ATOM 751 O O . TRP A 1 90 ? 2.540 -4.500 -12.102 1.00 95.38 90 TRP A O 1
ATOM 761 N N . GLU A 1 91 ? 1.604 -3.720 -13.983 1.00 95.56 91 GLU A N 1
ATOM 762 C CA . GLU A 1 91 ? 2.590 -4.248 -14.924 1.00 95.56 91 GLU A CA 1
ATOM 763 C C . GLU A 1 91 ? 3.504 -3.094 -15.349 1.00 95.56 91 GLU A C 1
ATOM 765 O O . GLU A 1 91 ? 3.021 -2.038 -15.766 1.00 95.56 91 GLU A O 1
ATOM 770 N N . PHE A 1 92 ? 4.812 -3.306 -15.216 1.00 96.38 92 PHE A N 1
ATOM 771 C CA . PHE A 1 92 ? 5.858 -2.415 -15.703 1.00 96.38 92 PHE A CA 1
ATOM 772 C C . PHE A 1 92 ? 6.249 -2.870 -17.114 1.00 96.38 92 PHE A C 1
ATOM 774 O O . PHE A 1 92 ? 7.032 -3.806 -17.301 1.00 96.38 92 PHE A O 1
ATOM 781 N N . GLY A 1 93 ? 5.604 -2.270 -18.113 1.00 95.44 93 GLY A N 1
ATOM 782 C CA . GLY A 1 93 ? 5.846 -2.554 -19.523 1.00 95.44 93 GLY A CA 1
ATOM 783 C C . GLY A 1 93 ? 7.211 -2.028 -19.945 1.00 95.44 93 GLY A C 1
ATOM 784 O O . GLY A 1 93 ? 7.618 -0.960 -19.502 1.00 95.44 93 GLY A O 1
ATOM 785 N N . THR A 1 94 ? 7.929 -2.785 -20.777 1.00 96.06 94 THR A N 1
ATOM 786 C CA . THR A 1 94 ? 9.252 -2.395 -21.286 1.00 96.06 94 THR A CA 1
ATOM 787 C C . THR A 1 94 ? 9.374 -2.646 -22.785 1.00 96.06 94 THR A C 1
ATOM 789 O O . THR A 1 94 ? 8.863 -3.641 -23.315 1.00 96.06 94 THR A O 1
ATOM 792 N N . HIS A 1 95 ? 10.066 -1.734 -23.463 1.00 95.44 95 HIS A N 1
ATOM 793 C CA . HIS A 1 95 ? 10.482 -1.856 -24.851 1.00 95.44 95 HIS A CA 1
ATOM 794 C C . HIS A 1 95 ? 11.960 -1.427 -24.991 1.00 95.44 95 HIS A C 1
ATOM 796 O O . HIS A 1 95 ? 12.281 -0.296 -24.626 1.00 95.44 95 HIS A O 1
ATOM 802 N N . PRO A 1 96 ? 12.868 -2.284 -25.499 1.00 95.06 96 PRO A N 1
ATOM 803 C CA . PRO A 1 96 ? 12.630 -3.646 -25.979 1.00 95.06 96 PRO A CA 1
ATOM 804 C C . PRO A 1 96 ? 12.120 -4.574 -24.872 1.00 95.06 96 PRO A C 1
ATOM 806 O O . PRO A 1 96 ? 12.318 -4.332 -23.683 1.00 95.06 96 PRO A O 1
ATOM 809 N N . THR A 1 97 ? 11.404 -5.623 -25.270 1.00 92.75 97 THR A N 1
ATOM 810 C CA . THR A 1 97 ? 10.781 -6.539 -24.316 1.00 92.75 97 THR A CA 1
ATOM 811 C C . THR A 1 97 ? 11.842 -7.342 -23.571 1.00 92.75 97 THR A C 1
ATOM 813 O O . THR A 1 97 ? 12.600 -8.101 -24.171 1.00 92.75 97 THR A O 1
ATOM 816 N N . LEU A 1 98 ? 11.868 -7.195 -22.249 1.00 91.12 98 LEU A N 1
ATOM 817 C CA . LEU A 1 98 ? 12.780 -7.930 -21.378 1.00 91.12 98 LEU A CA 1
ATOM 818 C C . LEU A 1 98 ? 12.260 -9.345 -21.074 1.00 91.12 98 LEU A C 1
ATOM 820 O O . LEU A 1 98 ? 11.080 -9.652 -21.259 1.00 91.12 98 LEU A O 1
ATOM 824 N N . LEU A 1 99 ? 13.156 -10.213 -20.587 1.00 88.81 99 LEU A N 1
ATOM 825 C CA . LEU A 1 99 ? 12.838 -11.551 -20.059 1.00 88.81 99 LEU A CA 1
ATOM 826 C C . LEU A 1 99 ? 11.990 -12.426 -21.006 1.00 88.81 99 LEU A C 1
ATOM 828 O O . LEU A 1 99 ? 11.099 -13.150 -20.562 1.00 88.81 99 LEU A O 1
ATOM 832 N N . GLY A 1 100 ? 12.210 -12.320 -22.320 1.00 87.50 100 GLY A N 1
ATOM 833 C CA . GLY A 1 100 ? 11.475 -13.108 -23.317 1.00 87.50 100 GLY A CA 1
ATOM 834 C C . GLY A 1 100 ? 9.961 -12.854 -23.337 1.00 87.50 100 GLY A C 1
ATOM 835 O O . GLY A 1 100 ? 9.199 -13.728 -23.741 1.00 87.50 100 GLY A O 1
ATOM 836 N N . GLY A 1 101 ? 9.500 -11.689 -22.868 1.00 89.25 101 GLY A N 1
ATOM 837 C CA . GLY A 1 101 ? 8.070 -11.361 -22.789 1.00 89.25 101 GLY A CA 1
ATOM 838 C C . GLY A 1 101 ? 7.396 -11.727 -21.471 1.00 89.25 101 GLY A C 1
ATOM 839 O O . GLY A 1 101 ? 6.176 -11.560 -21.347 1.00 89.25 101 GLY A O 1
ATOM 840 N N . ALA A 1 102 ? 8.162 -12.195 -20.483 1.00 91.62 102 ALA A N 1
ATOM 841 C CA . ALA A 1 102 ? 7.672 -12.347 -19.123 1.00 91.62 102 ALA A CA 1
ATOM 842 C C . ALA A 1 102 ? 7.367 -10.975 -18.498 1.00 91.62 102 ALA A C 1
ATOM 844 O O . ALA A 1 102 ? 8.064 -9.989 -18.735 1.00 91.62 102 ALA A O 1
ATOM 845 N N . THR A 1 103 ? 6.300 -10.892 -17.703 1.00 91.69 103 THR A N 1
ATOM 846 C CA . THR A 1 103 ? 5.842 -9.608 -17.155 1.00 91.69 103 THR A CA 1
ATOM 847 C C . THR A 1 103 ? 6.684 -9.181 -15.960 1.00 91.69 103 THR A C 1
ATOM 849 O O . THR A 1 103 ? 6.970 -9.999 -15.081 1.00 91.69 103 THR A O 1
ATOM 852 N N . LEU A 1 104 ? 7.004 -7.891 -15.893 1.00 94.94 104 LEU A N 1
ATOM 853 C CA . LEU A 1 104 ? 7.537 -7.242 -14.699 1.00 94.94 104 LEU A CA 1
ATOM 854 C C . LEU A 1 104 ? 6.359 -6.691 -13.898 1.00 94.94 104 LEU A C 1
ATOM 856 O O . LEU A 1 104 ? 5.556 -5.921 -14.423 1.00 94.94 104 LEU A O 1
ATOM 860 N N . GLN A 1 105 ? 6.216 -7.119 -12.651 1.00 95.44 105 GLN A N 1
ATOM 861 C CA . GLN A 1 105 ? 5.028 -6.857 -11.850 1.00 95.44 105 GLN A CA 1
ATOM 862 C C . GLN A 1 105 ? 5.375 -6.115 -10.562 1.00 95.44 105 GLN A C 1
ATOM 864 O O . GLN A 1 105 ? 6.300 -6.485 -9.842 1.00 9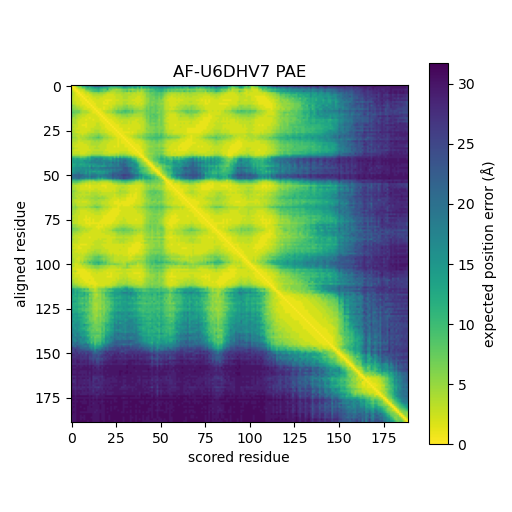5.44 105 GLN A O 1
ATOM 869 N N . VAL A 1 106 ? 4.575 -5.103 -10.239 1.00 96.81 106 VAL A N 1
ATOM 870 C CA . VAL A 1 106 ? 4.647 -4.352 -8.986 1.00 96.81 106 VAL A CA 1
ATOM 871 C C . VAL A 1 106 ? 3.327 -4.517 -8.250 1.00 96.81 106 VAL A C 1
ATOM 873 O O . VAL A 1 106 ? 2.259 -4.158 -8.749 1.00 96.81 106 VAL A O 1
ATOM 876 N N . ASN A 1 107 ? 3.403 -5.087 -7.052 1.00 95.62 107 ASN A N 1
ATOM 877 C CA . ASN A 1 107 ? 2.250 -5.356 -6.210 1.00 95.62 107 ASN A CA 1
ATOM 878 C C . ASN A 1 107 ? 2.238 -4.406 -5.020 1.00 95.62 107 ASN A C 1
ATOM 880 O O . ASN A 1 107 ? 3.143 -4.437 -4.187 1.00 95.62 107 ASN A O 1
ATOM 884 N N . LEU A 1 108 ? 1.188 -3.607 -4.908 1.00 96.12 108 LEU A N 1
ATOM 885 C CA . LEU A 1 108 ? 1.011 -2.663 -3.815 1.00 96.12 108 LEU A CA 1
ATOM 886 C C . LEU A 1 108 ? 0.070 -3.281 -2.785 1.00 96.12 108 LEU A C 1
ATOM 888 O O . LEU A 1 108 ? -1.045 -3.673 -3.125 1.00 96.12 108 LEU A O 1
ATOM 892 N N . TYR A 1 109 ? 0.513 -3.378 -1.535 1.00 95.75 109 TYR A N 1
ATOM 893 C CA . TYR A 1 109 ? -0.271 -3.900 -0.417 1.00 95.75 109 TYR A CA 1
ATOM 894 C C . TYR A 1 109 ? -0.296 -2.872 0.695 1.00 95.75 109 TYR A C 1
ATOM 896 O O . TYR A 1 109 ? 0.753 -2.499 1.198 1.00 95.75 109 TYR A O 1
ATOM 904 N N . ALA A 1 110 ? -1.478 -2.463 1.123 1.00 95.06 110 ALA A N 1
ATOM 905 C CA . ALA A 1 110 ? -1.608 -1.497 2.195 1.00 95.06 110 ALA A CA 1
ATOM 906 C C . ALA A 1 110 ? -2.559 -1.974 3.282 1.00 95.06 110 ALA A C 1
ATOM 908 O O . ALA A 1 110 ? -3.573 -2.616 2.992 1.00 95.06 110 ALA A O 1
ATOM 909 N N . VAL A 1 111 ? -2.236 -1.606 4.516 1.00 95.12 111 VAL A N 1
ATOM 910 C CA . VAL A 1 111 ? -3.094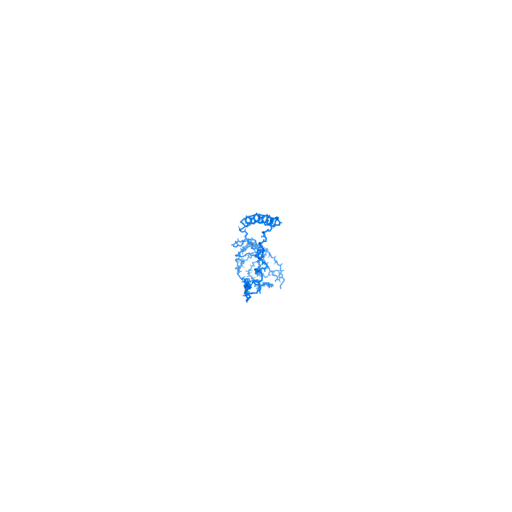 -1.744 5.687 1.00 95.12 111 VAL A CA 1
ATOM 911 C C . VAL A 1 111 ? -3.323 -0.349 6.257 1.00 95.12 111 VAL A C 1
ATOM 913 O O . VAL A 1 111 ? -2.374 0.369 6.562 1.00 95.12 111 VAL A O 1
ATOM 916 N N . SER A 1 112 ? -4.590 0.045 6.355 1.00 95.50 112 SER A N 1
ATOM 917 C CA . SER A 1 112 ? -5.010 1.241 7.081 1.00 95.50 112 SER A CA 1
ATOM 918 C C . SER A 1 112 ? -5.688 0.806 8.375 1.00 95.50 112 SER A C 1
ATOM 920 O O . SER A 1 112 ? -6.594 -0.029 8.331 1.00 95.50 112 SER A O 1
ATOM 922 N N . LEU A 1 113 ? -5.227 1.321 9.510 1.00 93.44 113 LEU A N 1
ATOM 923 C CA . LEU A 1 113 ? -5.722 0.952 10.837 1.00 93.44 113 LEU A CA 1
ATOM 924 C C . LEU A 1 113 ? -6.607 2.064 11.410 1.00 93.44 113 LEU A C 1
ATOM 926 O O . LEU A 1 113 ? -6.300 3.245 11.264 1.00 93.44 113 LEU A O 1
ATOM 930 N N . THR A 1 114 ? -7.688 1.686 12.092 1.00 92.12 114 THR A N 1
ATOM 931 C CA . THR A 1 114 ? -8.487 2.634 12.881 1.00 92.12 114 THR A CA 1
ATOM 932 C C . THR A 1 114 ? -7.774 2.889 14.199 1.00 92.12 114 THR A C 1
ATOM 934 O O . THR A 1 114 ? -7.385 1.945 14.892 1.00 92.12 114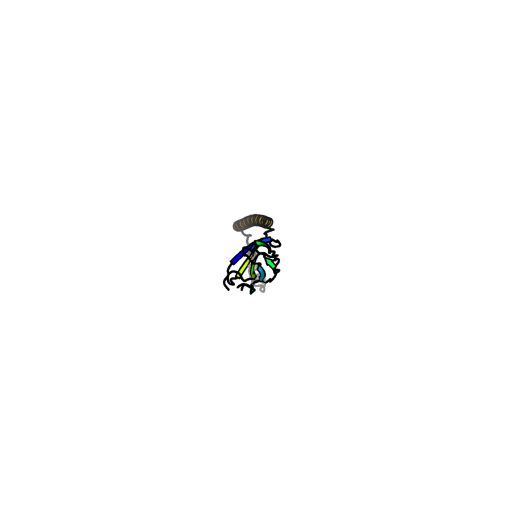 THR A O 1
ATOM 937 N N . GLN A 1 115 ? -7.622 4.161 14.561 1.00 86.75 115 GLN A N 1
ATOM 938 C CA . GLN A 1 115 ? -7.089 4.526 15.863 1.00 86.75 115 GLN A CA 1
ATOM 939 C C . GLN A 1 115 ? -8.200 4.512 16.911 1.00 86.75 115 GLN A C 1
ATOM 941 O O . GLN A 1 115 ? -9.264 5.104 16.742 1.00 86.75 115 GLN A O 1
ATOM 946 N N . ASP A 1 116 ? -7.933 3.857 18.035 1.00 86.06 116 ASP A N 1
ATOM 947 C CA . ASP A 1 116 ? -8.856 3.811 19.161 1.00 86.06 116 ASP A CA 1
ATOM 948 C C . ASP A 1 116 ? -8.693 5.055 20.041 1.00 86.06 116 ASP A C 1
ATOM 950 O O . ASP A 1 116 ? -8.127 5.004 21.134 1.00 86.06 116 ASP A O 1
ATOM 954 N N . ILE A 1 117 ? -9.148 6.195 19.520 1.00 87.06 117 ILE A N 1
ATOM 955 C CA . ILE A 1 117 ? -9.004 7.502 20.174 1.00 87.06 117 ILE A CA 1
ATOM 956 C C . ILE A 1 117 ? -9.659 7.542 21.562 1.00 87.06 117 ILE A C 1
ATOM 958 O O . ILE A 1 117 ? -9.150 8.218 22.447 1.00 87.06 117 ILE A O 1
ATOM 962 N N . PHE A 1 118 ? -10.718 6.751 21.783 1.00 87.75 118 PHE A N 1
ATOM 963 C CA . PHE A 1 118 ? -11.482 6.722 23.036 1.00 87.75 118 PHE A CA 1
ATOM 964 C C . PHE A 1 118 ? -11.024 5.643 24.025 1.00 87.75 118 PHE A C 1
ATOM 966 O O . PHE A 1 118 ? -11.791 5.187 24.881 1.00 87.75 118 PHE A O 1
ATOM 973 N N . ARG A 1 119 ? -9.793 5.142 23.878 1.00 90.38 119 ARG A N 1
ATOM 974 C CA . ARG A 1 119 ? -9.286 4.036 24.699 1.00 90.38 119 ARG A CA 1
ATOM 975 C C . ARG A 1 119 ? -9.336 4.335 26.190 1.00 90.38 119 ARG A C 1
ATOM 977 O O . ARG A 1 119 ? -9.837 3.506 26.954 1.00 90.38 119 ARG A O 1
ATOM 984 N N . GLU A 1 120 ? -8.842 5.499 26.590 1.00 93.31 120 GLU A N 1
ATOM 985 C CA . GLU A 1 120 ? -8.755 5.858 28.003 1.00 93.31 120 GLU A CA 1
ATOM 986 C C . GLU A 1 120 ? -10.126 6.210 28.588 1.00 93.31 120 GLU A C 1
ATOM 988 O O . GLU A 1 120 ? -10.454 5.701 29.662 1.00 93.31 120 GLU A O 1
ATOM 993 N N . GLU A 1 121 ? -10.990 6.953 27.880 1.00 93.75 121 GLU A N 1
ATOM 994 C CA . GLU A 1 121 ? -12.343 7.210 28.396 1.00 93.75 121 GLU A CA 1
ATOM 995 C C . GLU A 1 121 ? -13.154 5.921 28.511 1.00 93.75 121 GLU A C 1
ATOM 997 O O . GLU A 1 121 ? -13.836 5.707 29.514 1.00 93.75 121 GLU A O 1
ATOM 1002 N N . ARG A 1 122 ? -13.044 5.005 27.538 1.00 94.69 122 ARG A N 1
ATOM 1003 C CA . ARG A 1 122 ? -13.707 3.698 27.625 1.00 94.69 122 ARG A CA 1
ATOM 1004 C C . ARG A 1 122 ? -13.192 2.888 28.810 1.00 94.69 122 ARG A C 1
ATOM 1006 O O . ARG A 1 122 ? -13.980 2.200 29.457 1.00 94.69 122 ARG A O 1
ATOM 1013 N N . LYS A 1 123 ? -11.892 2.946 29.109 1.00 96.06 123 LYS A N 1
ATOM 1014 C CA . LYS A 1 123 ? -11.303 2.268 30.272 1.00 96.06 123 LYS A CA 1
ATOM 1015 C C . LYS A 1 123 ? -11.834 2.854 31.583 1.00 96.06 123 LYS A C 1
ATOM 1017 O O . LYS A 1 123 ? -12.254 2.092 32.453 1.00 96.06 123 LYS A O 1
ATOM 1022 N N . LEU A 1 124 ? -11.877 4.181 31.694 1.00 96.88 124 LEU A N 1
ATOM 1023 C CA . LEU A 1 124 ? -12.437 4.883 32.850 1.00 96.88 124 LEU A CA 1
ATOM 1024 C C . LEU A 1 124 ? -13.918 4.538 33.050 1.00 96.88 124 LEU A C 1
ATOM 1026 O O . LEU A 1 124 ? -14.336 4.198 34.157 1.00 96.88 124 LEU A O 1
ATOM 1030 N N . LEU A 1 125 ? -14.703 4.572 31.972 1.00 96.88 125 LEU A N 1
ATOM 1031 C CA . LEU A 1 125 ? -16.128 4.264 32.009 1.00 96.88 125 LEU A CA 1
ATOM 1032 C C . LEU A 1 125 ? -16.377 2.816 32.442 1.00 96.88 125 LEU A C 1
ATOM 1034 O O . LEU A 1 125 ? -17.223 2.579 33.300 1.00 96.88 125 LEU A O 1
ATOM 1038 N N . LYS A 1 126 ? -15.603 1.858 31.915 1.00 96.81 126 LYS A N 1
ATOM 1039 C CA . LYS A 1 126 ? -15.665 0.450 32.340 1.00 96.81 126 LYS A CA 1
ATOM 1040 C C . LYS A 1 126 ? -15.364 0.283 33.827 1.00 96.81 126 LYS A C 1
ATOM 1042 O O . LYS A 1 126 ? -16.073 -0.455 34.500 1.00 96.81 12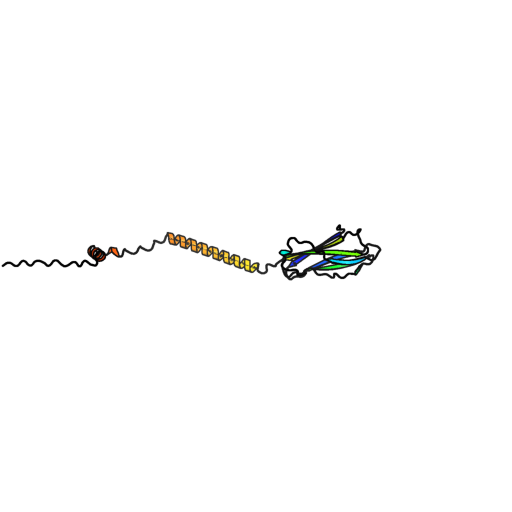6 LYS A O 1
ATOM 1047 N N . HIS A 1 127 ? -14.354 0.981 34.344 1.00 97.12 127 HIS A N 1
ATOM 1048 C CA . HIS A 1 127 ? -14.030 0.930 35.769 1.00 97.12 127 HIS A CA 1
ATOM 1049 C C . HIS A 1 127 ? -15.172 1.489 36.631 1.00 97.12 127 HIS A C 1
ATOM 1051 O O . HIS A 1 127 ? -15.548 0.885 37.633 1.00 97.12 127 HIS A O 1
ATOM 1057 N N . LYS A 1 128 ? -15.752 2.631 36.240 1.00 97.44 128 LYS A N 1
ATOM 1058 C CA . LYS A 1 128 ? -16.889 3.228 36.954 1.00 97.44 128 LYS A CA 1
ATOM 1059 C C . LYS A 1 128 ? -18.115 2.310 36.937 1.00 97.44 128 LYS A C 1
ATOM 1061 O O . LYS A 1 128 ? -18.779 2.173 37.959 1.00 97.44 128 LYS A O 1
ATOM 1066 N N . LEU A 1 129 ? -18.389 1.681 35.794 1.00 97.94 129 LEU A N 1
ATOM 1067 C CA . LEU A 1 129 ? -19.498 0.745 35.642 1.00 97.94 129 LEU A CA 1
ATOM 1068 C C . LEU A 1 129 ? -19.327 -0.476 36.552 1.00 97.94 129 LEU A C 1
ATOM 1070 O O . LEU A 1 129 ? -20.250 -0.799 37.287 1.00 97.94 129 LEU A O 1
ATOM 1074 N N . ALA A 1 130 ? -18.136 -1.082 36.575 1.00 97.31 130 ALA A N 1
ATOM 1075 C CA . ALA A 1 130 ? -17.845 -2.229 37.437 1.00 97.31 130 ALA A CA 1
ATOM 1076 C C . ALA A 1 130 ? -17.998 -1.896 38.933 1.00 97.31 130 ALA A C 1
ATOM 1078 O O . ALA A 1 130 ? -18.523 -2.698 39.701 1.00 97.31 130 ALA A O 1
ATOM 1079 N N . ALA A 1 131 ? -17.577 -0.696 39.350 1.00 96.50 131 ALA A N 1
ATOM 1080 C CA . ALA A 1 131 ? -17.760 -0.243 40.728 1.00 96.50 131 ALA A CA 1
ATOM 1081 C C . ALA A 1 131 ? -19.247 -0.094 41.091 1.00 96.50 131 ALA A C 1
ATOM 1083 O O . ALA A 1 131 ? -19.662 -0.513 42.168 1.00 96.50 131 ALA A O 1
ATOM 1084 N N . HIS A 1 132 ? -20.051 0.474 40.190 1.00 96.88 132 HIS A N 1
ATOM 1085 C CA . HIS A 1 132 ? -21.489 0.620 40.410 1.00 96.88 132 HIS A CA 1
ATOM 1086 C C . HIS A 1 132 ? -22.206 -0.735 40.424 1.00 96.88 132 HIS A C 1
ATOM 1088 O O . HIS A 1 132 ? -23.065 -0.960 41.270 1.00 96.88 132 HIS A O 1
ATOM 1094 N N . GLU A 1 133 ? -21.849 -1.642 39.516 1.00 97.62 133 GLU A N 1
ATOM 1095 C CA . GLU A 1 133 ? -22.409 -2.994 39.452 1.00 97.62 133 GLU A CA 1
ATOM 1096 C C . GLU A 1 133 ? -22.180 -3.752 40.764 1.00 97.62 133 GLU A C 1
ATOM 1098 O O . GLU A 1 133 ? -23.121 -4.314 41.319 1.00 97.62 133 GLU A O 1
ATOM 1103 N N . ALA A 1 134 ? -20.965 -3.687 41.318 1.00 96.56 134 ALA A N 1
ATOM 1104 C CA . ALA A 1 134 ? -20.653 -4.306 42.603 1.00 96.56 134 ALA A CA 1
ATOM 1105 C C . ALA A 1 134 ? -21.537 -3.770 43.745 1.00 96.56 134 ALA A C 1
ATOM 1107 O O . ALA A 1 134 ? -22.052 -4.558 44.537 1.00 96.56 134 ALA A O 1
ATOM 1108 N N . VAL A 1 135 ? -21.749 -2.449 43.814 1.00 97.06 135 VAL A N 1
ATOM 1109 C CA . VAL A 1 135 ? -22.624 -1.831 44.827 1.00 97.06 135 VAL A CA 1
ATOM 1110 C C . VAL A 1 135 ? -24.068 -2.298 44.657 1.00 97.06 135 VAL A C 1
ATOM 1112 O O . VAL A 1 135 ? -24.676 -2.757 45.620 1.00 97.06 135 VAL A O 1
ATOM 1115 N N . THR A 1 136 ? -24.599 -2.259 43.435 1.00 96.75 136 THR A N 1
ATOM 1116 C CA . THR A 1 136 ? -25.979 -2.676 43.151 1.00 96.75 136 THR A CA 1
ATOM 1117 C C . THR A 1 136 ? -26.216 -4.152 43.477 1.00 96.75 136 THR A C 1
ATOM 1119 O O . THR A 1 136 ? -27.265 -4.499 44.015 1.00 96.75 136 THR A O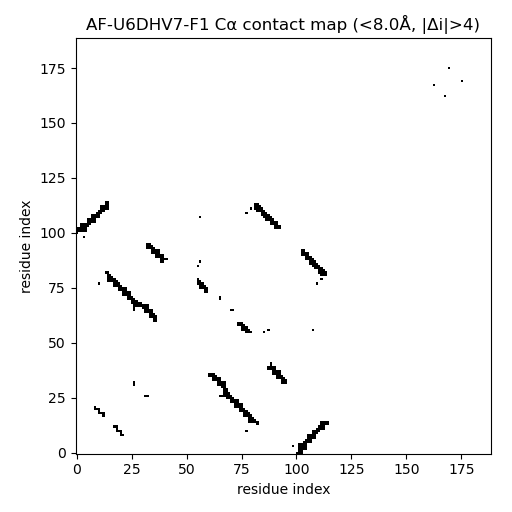 1
ATOM 1122 N N . ILE A 1 137 ? -25.241 -5.029 43.211 1.00 97.06 137 ILE A N 1
ATOM 1123 C CA . ILE A 1 137 ? -25.330 -6.446 43.590 1.00 97.06 137 ILE A CA 1
ATOM 1124 C C . ILE A 1 137 ? -25.426 -6.579 45.112 1.00 97.06 137 ILE A C 1
ATOM 1126 O O . ILE A 1 137 ? -26.329 -7.256 45.600 1.00 97.06 137 ILE A O 1
ATOM 1130 N N . VAL A 1 138 ? -24.548 -5.909 45.864 1.00 97.19 138 VAL A N 1
ATOM 1131 C CA . VAL A 1 138 ? -24.570 -5.949 47.336 1.00 97.19 138 VAL A CA 1
ATOM 1132 C C . VAL A 1 138 ? -25.908 -5.452 47.883 1.00 97.19 138 VAL A C 1
ATOM 1134 O O . VAL A 1 138 ? -26.486 -6.105 48.749 1.00 97.19 138 VAL A O 1
ATOM 1137 N N . GLU A 1 139 ? -26.425 -4.341 47.359 1.00 96.31 139 GLU A N 1
ATOM 1138 C CA . GLU A 1 139 ? -27.733 -3.805 47.749 1.00 96.31 139 GLU A CA 1
ATOM 1139 C C . GLU A 1 139 ? -28.867 -4.794 47.460 1.00 96.31 139 GLU A C 1
ATOM 1141 O O . GLU A 1 139 ? -29.719 -5.011 48.321 1.00 96.31 139 GLU A O 1
ATOM 1146 N N . SER A 1 140 ? -28.859 -5.437 46.288 1.00 95.19 140 SER A N 1
ATOM 1147 C CA . SER A 1 140 ? -29.888 -6.415 45.914 1.00 95.19 140 SER A CA 1
ATOM 1148 C C . SER A 1 140 ? -29.880 -7.648 46.821 1.00 95.19 140 SER A C 1
ATOM 1150 O O . SER A 1 140 ? -30.930 -8.044 47.323 1.00 95.19 140 SER A O 1
ATOM 1152 N N . VAL A 1 141 ? -28.696 -8.198 47.114 1.00 95.50 141 VAL A N 1
ATOM 1153 C CA . VAL A 1 141 ? -28.536 -9.354 48.008 1.00 95.50 141 VAL A CA 1
ATOM 1154 C C . VAL A 1 141 ? -28.970 -8.986 49.424 1.00 95.50 141 VAL A C 1
ATOM 1156 O O . VAL A 1 141 ? -29.655 -9.761 50.087 1.00 95.50 141 VAL A O 1
ATOM 1159 N N . LEU A 1 142 ? -28.618 -7.787 49.894 1.00 95.44 142 LEU A N 1
ATOM 1160 C CA . LEU A 1 142 ? -29.049 -7.310 51.203 1.00 95.44 142 LEU A CA 1
ATOM 1161 C C . LEU A 1 142 ? -30.576 -7.182 51.277 1.00 95.44 142 LEU A C 1
ATOM 1163 O O . LEU A 1 142 ? -31.169 -7.609 52.266 1.00 95.44 142 LEU A O 1
ATOM 1167 N N . GLN A 1 143 ? -31.218 -6.621 50.248 1.00 92.75 143 GLN A N 1
ATOM 1168 C CA . GLN A 1 143 ? -32.677 -6.521 50.193 1.00 92.75 143 GLN A CA 1
ATOM 1169 C C . GLN A 1 143 ? -33.350 -7.895 50.169 1.00 92.75 143 GLN A C 1
ATOM 1171 O O . GLN A 1 143 ? -34.337 -8.091 50.878 1.00 92.75 143 GLN A O 1
ATOM 1176 N N . GLU A 1 144 ? -32.808 -8.851 49.415 1.00 90.75 144 GLU A N 1
ATOM 1177 C CA . GLU A 1 144 ? -33.315 -10.224 49.378 1.00 90.75 144 GLU A CA 1
ATOM 1178 C C . GLU A 1 144 ? -33.244 -10.874 50.767 1.00 90.75 144 GLU A C 1
ATOM 1180 O O . GLU A 1 144 ? -34.253 -11.372 51.273 1.00 90.75 144 GLU A O 1
ATOM 1185 N N . LEU A 1 145 ? -32.097 -10.776 51.445 1.00 91.25 145 LEU A N 1
ATOM 1186 C CA . LEU A 1 145 ? -31.929 -11.289 52.807 1.00 91.25 145 LEU A CA 1
ATOM 1187 C C . LEU A 1 145 ? -32.885 -10.620 53.801 1.00 91.25 145 LEU A C 1
ATOM 1189 O O . LEU A 1 145 ? -33.519 -11.307 54.602 1.00 91.25 145 LEU A O 1
ATOM 1193 N N . LEU A 1 146 ? -33.018 -9.292 53.744 1.00 90.25 146 LEU A N 1
ATOM 1194 C CA . LEU A 1 146 ? -33.943 -8.556 54.605 1.00 90.25 146 LEU A CA 1
ATOM 1195 C C . LEU A 1 146 ? -35.389 -8.993 54.365 1.00 90.25 146 LEU A C 1
ATOM 1197 O O . LEU A 1 146 ? -36.113 -9.224 55.329 1.00 90.25 146 LEU A O 1
ATOM 1201 N N . SER A 1 147 ? -35.799 -9.175 53.110 1.00 84.19 147 SER A N 1
ATOM 1202 C CA . SER A 1 147 ? -37.154 -9.625 52.779 1.00 84.19 147 SER A CA 1
ATOM 1203 C C . SER A 1 147 ? -37.485 -11.010 53.348 1.00 84.19 147 SER A C 1
ATOM 1205 O O . SER A 1 147 ? -38.623 -11.245 53.741 1.00 84.19 147 SER A O 1
ATOM 1207 N N . GLY A 1 148 ? -36.493 -11.902 53.461 1.00 80.94 148 GLY A N 1
ATOM 1208 C CA . GLY A 1 148 ? -36.667 -13.228 54.060 1.00 80.94 148 GLY A CA 1
ATOM 1209 C C . GLY A 1 148 ? -36.718 -13.234 55.593 1.00 80.94 148 GLY A C 1
ATOM 1210 O O . GLY A 1 148 ? -37.246 -14.178 56.177 1.00 80.94 148 GLY A O 1
ATOM 1211 N N . ILE A 1 149 ? -36.172 -12.206 56.253 1.00 85.69 149 ILE A N 1
ATOM 1212 C CA . ILE A 1 149 ? -36.140 -12.086 57.723 1.00 85.69 149 ILE A CA 1
ATOM 1213 C C . ILE A 1 149 ? -37.321 -11.260 58.244 1.00 85.69 149 ILE A C 1
ATOM 1215 O O . ILE A 1 149 ? -37.821 -11.514 59.343 1.00 85.69 149 ILE A O 1
ATOM 1219 N N . LEU A 1 150 ? -37.755 -10.250 57.486 1.00 78.06 150 LEU A N 1
ATOM 1220 C CA . LEU A 1 150 ? -38.856 -9.384 57.887 1.00 78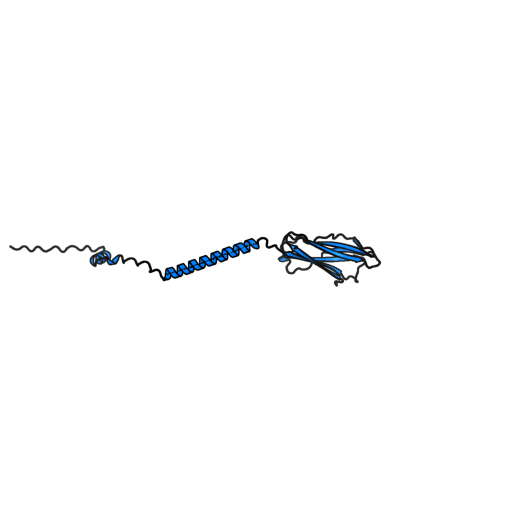.06 150 LEU A CA 1
ATOM 1221 C C . LEU A 1 150 ? -40.136 -10.204 58.041 1.00 78.06 150 LEU A C 1
ATOM 1223 O O . LEU A 1 150 ? -40.548 -10.948 57.153 1.00 78.06 150 LEU A O 1
ATOM 1227 N N . THR A 1 151 ? -40.773 -10.057 59.202 1.00 74.00 151 THR A N 1
ATOM 1228 C CA . THR A 1 151 ? -42.064 -10.687 59.455 1.00 74.00 151 THR A CA 1
ATOM 1229 C C . THR A 1 151 ? -43.071 -10.111 58.458 1.00 74.00 151 THR A C 1
ATOM 1231 O O . THR A 1 151 ? -43.165 -8.883 58.371 1.00 74.00 151 THR A O 1
ATOM 1234 N N . PRO A 1 152 ? -43.804 -10.953 57.702 1.00 73.12 152 PRO A N 1
ATOM 1235 C CA . PRO A 1 152 ? -44.811 -10.473 56.770 1.00 73.12 152 PRO A CA 1
ATOM 1236 C C . PRO A 1 152 ? -45.775 -9.524 57.471 1.00 73.12 152 PRO A C 1
ATOM 1238 O O . PRO A 1 152 ? -46.083 -9.710 58.654 1.00 73.12 152 PRO A O 1
ATOM 1241 N N . GLU A 1 153 ? -46.262 -8.522 56.740 1.00 73.44 153 GLU A N 1
ATOM 1242 C CA . GLU A 1 153 ? -47.287 -7.635 57.272 1.00 73.44 153 GLU A CA 1
ATOM 1243 C C . GLU A 1 153 ? -48.454 -8.474 57.797 1.00 73.44 153 GLU A C 1
ATOM 1245 O O . GLU A 1 153 ? -48.911 -9.420 57.144 1.00 73.44 153 GLU A O 1
ATOM 1250 N N . ARG A 1 154 ? -48.870 -8.179 59.034 1.00 75.69 154 ARG A N 1
ATOM 1251 C CA . ARG A 1 154 ? -49.917 -8.934 59.716 1.00 75.69 154 ARG A CA 1
ATOM 1252 C C . ARG A 1 154 ? -51.134 -8.963 58.801 1.00 75.69 154 ARG A C 1
ATOM 1254 O O . ARG A 1 154 ? -51.662 -7.905 58.466 1.00 75.69 154 ARG A O 1
ATOM 1261 N N . ALA A 1 155 ? -51.573 -10.167 58.430 1.00 74.00 155 ALA A N 1
ATOM 1262 C CA . ALA A 1 155 ? -52.802 -10.340 57.671 1.00 74.00 155 ALA A CA 1
ATOM 1263 C C . ALA A 1 155 ? -53.907 -9.500 58.323 1.00 74.00 155 ALA A C 1
ATOM 1265 O O . ALA A 1 155 ? -54.061 -9.530 59.551 1.00 74.00 155 ALA A O 1
ATOM 1266 N N . GLN A 1 156 ? -54.621 -8.712 57.512 1.00 73.50 156 GLN A N 1
ATOM 1267 C CA . GLN A 1 156 ? -55.722 -7.901 58.015 1.00 73.50 156 GLN A CA 1
ATOM 1268 C C . GLN A 1 156 ? -56.663 -8.814 58.798 1.00 73.50 156 GLN A C 1
ATOM 1270 O O . GLN A 1 156 ? -56.995 -9.909 58.335 1.00 73.50 156 GLN A O 1
ATOM 1275 N N . SER A 1 157 ? -57.031 -8.391 60.011 1.00 73.38 157 SER A N 1
ATOM 1276 C CA . SER A 1 157 ? -58.020 -9.127 60.796 1.00 73.38 157 SER A CA 1
ATOM 1277 C C . SER A 1 157 ? -59.245 -9.335 59.906 1.00 73.38 157 SER A C 1
ATOM 1279 O O . SER A 1 157 ? -59.681 -8.352 59.298 1.00 73.38 157 SER A O 1
ATOM 1281 N N . PRO A 1 158 ? -59.780 -10.566 59.786 1.00 76.00 158 PRO A N 1
ATOM 1282 C CA . PRO A 1 158 ? -60.969 -10.802 58.985 1.00 76.00 158 PRO A CA 1
ATOM 1283 C C . PRO A 1 158 ? -62.040 -9.794 59.396 1.00 76.00 158 PRO A C 1
ATOM 1285 O O . PRO A 1 158 ? -62.315 -9.650 60.588 1.00 76.00 158 PRO A O 1
ATOM 1288 N N . VAL A 1 159 ? -62.611 -9.079 58.424 1.00 64.62 159 VAL A N 1
ATOM 1289 C CA . VAL A 1 159 ? -63.701 -8.117 58.670 1.00 64.62 159 VAL A CA 1
ATOM 1290 C C . VAL A 1 159 ? -64.865 -8.821 59.383 1.00 64.62 159 VAL A C 1
ATOM 1292 O O . VAL A 1 159 ? -65.516 -8.242 60.248 1.00 64.62 159 VAL A O 1
ATOM 1295 N N . ASP A 1 160 ? -65.014 -10.118 59.116 1.00 63.72 160 ASP A N 1
ATOM 1296 C CA . ASP A 1 160 ? -66.040 -10.993 59.672 1.00 63.72 160 ASP A CA 1
ATOM 1297 C C . ASP A 1 160 ? -65.756 -11.473 61.107 1.00 63.72 160 ASP A C 1
ATOM 1299 O O . ASP A 1 160 ? -66.612 -12.105 61.717 1.00 63.72 160 ASP A O 1
ATOM 1303 N N . ALA A 1 161 ? -64.579 -11.184 61.680 1.00 63.25 161 ALA A N 1
ATOM 1304 C CA . ALA A 1 161 ? -64.219 -11.637 63.030 1.00 63.25 161 ALA A CA 1
ATOM 1305 C C . ALA A 1 161 ? -65.069 -10.990 64.140 1.00 63.25 161 ALA A C 1
ATOM 1307 O O . ALA A 1 161 ? -65.110 -11.503 65.256 1.00 63.25 161 ALA A O 1
ATOM 1308 N N . TYR A 1 162 ? -65.728 -9.868 63.833 1.00 63.69 162 TYR A N 1
ATOM 1309 C CA . TYR A 1 162 ? -66.622 -9.147 64.742 1.00 63.69 162 TYR A CA 1
ATOM 1310 C C . TYR A 1 162 ? -68.105 -9.290 64.373 1.00 63.69 162 TYR A C 1
ATOM 1312 O O . TYR A 1 162 ? -68.938 -8.656 65.016 1.00 63.69 162 TYR A O 1
ATOM 1320 N N . LEU A 1 163 ? -68.444 -10.088 63.354 1.00 70.06 163 LEU A N 1
ATOM 1321 C CA . LEU A 1 163 ? -69.841 -10.349 63.014 1.00 70.06 163 LEU A CA 1
ATOM 1322 C C . LEU A 1 163 ? -70.435 -11.320 64.035 1.00 70.06 163 LEU A C 1
ATOM 1324 O O . LEU A 1 163 ? -69.893 -12.402 64.269 1.00 70.06 163 LEU A O 1
ATOM 1328 N N . THR A 1 164 ? -71.559 -10.939 64.634 1.00 76.31 164 THR A N 1
ATOM 1329 C CA . THR A 1 164 ? -72.368 -11.865 65.434 1.00 76.31 164 THR A CA 1
ATOM 1330 C C . THR A 1 164 ? -73.087 -12.870 64.524 1.00 76.31 164 THR A C 1
ATOM 1332 O O . THR A 1 164 ? -73.180 -12.669 63.307 1.00 76.31 164 THR A O 1
ATOM 1335 N N . GLU A 1 165 ? -73.598 -13.973 65.085 1.00 73.19 165 GLU A N 1
ATOM 1336 C CA . GLU A 1 165 ? -74.394 -14.939 64.308 1.00 73.19 165 GLU A CA 1
ATOM 1337 C C . GLU A 1 165 ? -75.622 -14.266 63.667 1.00 73.19 165 GLU A C 1
ATOM 1339 O O . GLU A 1 165 ? -75.957 -14.557 62.514 1.00 73.19 165 GLU A O 1
ATOM 1344 N N . GLU A 1 166 ? -76.232 -13.302 64.365 1.00 71.69 166 GLU A N 1
ATOM 1345 C CA . GLU A 1 166 ? -77.305 -12.455 63.845 1.00 71.69 166 GLU A CA 1
ATOM 1346 C C . GLU A 1 166 ? -76.873 -11.624 62.624 1.00 71.69 166 GLU A C 1
ATOM 1348 O O . GLU A 1 166 ? -77.586 -11.597 61.615 1.00 71.69 166 GLU A O 1
ATOM 1353 N N . ASP A 1 167 ? -75.699 -10.987 62.659 1.00 74.12 167 ASP A N 1
ATOM 1354 C CA . ASP A 1 167 ? -75.208 -10.180 61.532 1.00 74.12 167 ASP A CA 1
ATOM 1355 C C . ASP A 1 167 ? -74.959 -11.047 60.284 1.00 74.12 167 ASP A C 1
ATOM 1357 O O . ASP A 1 167 ? -75.338 -10.684 59.165 1.00 74.12 167 ASP A O 1
ATOM 1361 N N . LEU A 1 168 ? -74.388 -12.244 60.473 1.00 76.69 168 LEU A N 1
ATOM 1362 C CA . LEU A 1 168 ? -74.196 -13.249 59.419 1.00 76.69 168 LEU A CA 1
ATOM 1363 C C . LEU A 1 168 ? -75.527 -13.705 58.806 1.00 76.69 168 LEU A C 1
ATOM 1365 O O . LEU A 1 168 ? -75.628 -13.873 57.583 1.00 76.69 168 LEU A O 1
ATOM 1369 N N . PHE A 1 169 ? -76.554 -13.894 59.637 1.00 74.50 169 PHE A N 1
ATOM 1370 C CA . PHE A 1 169 ? -77.892 -14.262 59.186 1.00 74.50 169 PHE A CA 1
ATOM 1371 C C . PHE A 1 169 ? -78.514 -13.163 58.319 1.00 74.50 169 PHE A C 1
ATOM 1373 O O . PHE A 1 169 ? -79.018 -13.468 57.234 1.00 74.50 169 PHE A O 1
ATOM 1380 N N . HIS A 1 170 ? -78.425 -11.898 58.739 1.00 73.19 170 HIS A N 1
ATOM 1381 C CA . HIS A 1 170 ? -78.941 -10.757 57.979 1.00 73.19 170 HIS A CA 1
ATOM 1382 C C . HIS A 1 170 ? -78.201 -10.542 56.654 1.00 73.19 170 HIS A C 1
ATOM 1384 O O . HIS A 1 170 ? -78.842 -10.287 55.632 1.00 73.19 170 HIS A O 1
ATOM 1390 N N . HIS A 1 171 ? -76.877 -10.723 56.632 1.00 74.88 171 HIS A N 1
ATOM 1391 C CA . HIS A 1 171 ? -76.088 -10.659 55.400 1.00 74.88 171 HIS A CA 1
ATOM 1392 C C . HIS A 1 171 ? -76.472 -11.750 54.392 1.00 74.88 171 HIS A C 1
ATOM 1394 O O . HIS A 1 171 ? -76.593 -11.469 53.197 1.00 74.88 171 HIS A O 1
ATOM 1400 N N . ARG A 1 172 ? -76.688 -12.993 54.848 1.00 77.69 172 ARG A N 1
ATOM 1401 C CA . ARG A 1 172 ? -77.124 -14.101 53.977 1.00 77.69 172 ARG A CA 1
ATOM 1402 C C . ARG A 1 172 ? -78.593 -14.019 53.578 1.00 77.69 172 ARG A C 1
ATOM 1404 O O . ARG A 1 172 ? -78.960 -14.562 52.538 1.00 77.69 172 ARG A O 1
ATOM 1411 N N . ASN A 1 173 ? -79.419 -13.346 54.372 1.00 72.00 173 ASN A N 1
ATOM 1412 C CA . ASN A 1 173 ? -80.864 -13.291 54.192 1.00 72.00 173 ASN A CA 1
ATOM 1413 C C . ASN A 1 173 ? -81.396 -11.842 54.209 1.00 72.00 173 ASN A C 1
ATOM 1415 O O . ASN A 1 173 ? -82.224 -11.495 55.053 1.00 72.00 173 ASN A O 1
ATOM 1419 N N . PRO A 1 174 ? -81.010 -10.988 53.239 1.00 73.69 174 PRO A N 1
ATOM 1420 C CA . PRO A 1 174 ? -81.330 -9.553 53.245 1.00 73.69 174 PRO A CA 1
ATOM 1421 C C . PRO A 1 174 ? -82.826 -9.226 53.082 1.00 73.69 174 PRO A C 1
ATOM 1423 O O . PRO A 1 174 ? -83.227 -8.070 53.180 1.00 73.69 174 PRO A O 1
ATOM 1426 N N . ARG A 1 175 ? -83.668 -10.229 52.804 1.00 68.94 175 ARG A N 1
ATOM 1427 C CA . ARG A 1 175 ? -85.126 -10.088 52.633 1.00 68.94 175 ARG A CA 1
ATOM 1428 C C . ARG A 1 175 ? -85.937 -10.588 53.829 1.00 68.94 175 ARG A C 1
ATOM 1430 O O . ARG A 1 175 ? -87.162 -10.600 53.754 1.00 68.94 175 ARG A O 1
ATOM 1437 N N . VAL A 1 176 ? -85.281 -11.014 54.906 1.00 63.81 176 VAL A N 1
ATOM 1438 C CA . VAL A 1 176 ? -85.944 -11.601 56.073 1.00 63.81 176 VAL A CA 1
ATOM 1439 C C . VAL A 1 176 ? -85.852 -10.599 57.223 1.00 63.81 176 VAL A C 1
ATOM 1441 O O . VAL A 1 176 ? -84.817 -10.466 57.868 1.00 63.81 176 VAL A O 1
ATOM 1444 N N . GLN A 1 177 ? -86.926 -9.838 57.445 1.00 58.03 177 GLN A N 1
ATOM 1445 C CA . GLN A 1 177 ? -87.080 -9.019 58.649 1.00 58.03 177 GLN A CA 1
ATOM 1446 C C . GLN A 1 177 ? -87.592 -9.914 59.782 1.00 58.03 177 GLN A C 1
ATOM 1448 O O . GLN A 1 177 ? -88.676 -10.487 59.674 1.00 58.03 177 GLN A O 1
ATOM 1453 N N . CYS A 1 178 ? -86.823 -10.038 60.866 1.00 56.28 178 CYS A N 1
ATOM 1454 C CA . CYS A 1 178 ? -87.298 -10.665 62.097 1.00 56.28 178 CYS A CA 1
ATOM 1455 C C . CYS A 1 178 ? -88.393 -9.782 62.706 1.00 56.28 178 CYS A C 1
ATOM 1457 O O . CYS A 1 178 ? -88.111 -8.719 63.256 1.00 56.28 178 CYS A O 1
ATOM 1459 N N . TRP A 1 179 ? -89.651 -10.203 62.586 1.00 48.41 179 TRP A N 1
ATOM 1460 C CA . TRP A 1 179 ? -90.748 -9.581 63.318 1.00 48.41 179 TRP A CA 1
ATOM 1461 C C . TRP A 1 179 ? -90.630 -9.972 64.799 1.00 48.41 179 TRP A C 1
ATOM 1463 O O . TRP A 1 179 ? -90.549 -11.171 65.085 1.00 48.41 179 TRP A O 1
ATOM 1473 N N . PRO A 1 180 ? -90.612 -9.026 65.756 1.00 48.69 180 PRO A N 1
ATOM 1474 C CA . PRO A 1 180 ? -90.626 -9.393 67.162 1.00 48.69 180 PRO A CA 1
ATOM 1475 C C . PRO A 1 180 ? -91.946 -10.107 67.466 1.00 48.69 180 PRO A C 1
ATOM 1477 O O . PRO A 1 180 ? -93.030 -9.584 67.205 1.00 48.69 180 PRO A O 1
ATOM 1480 N N . LEU A 1 181 ? -91.861 -11.324 68.005 1.00 49.69 181 LEU A N 1
ATOM 1481 C CA . LEU A 1 181 ? -93.025 -12.023 68.539 1.00 49.69 181 LEU A CA 1
ATOM 1482 C C . LEU A 1 181 ? -93.635 -11.142 69.635 1.00 49.69 181 LEU A C 1
ATOM 1484 O O . LEU A 1 181 ? -93.018 -10.911 70.675 1.00 49.69 181 LEU A O 1
ATOM 1488 N N . HIS A 1 182 ? -94.831 -10.609 69.379 1.00 49.00 182 HIS A N 1
ATOM 1489 C CA . HIS A 1 182 ? -95.583 -9.867 70.381 1.00 49.00 182 HIS A CA 1
ATOM 1490 C C . HIS A 1 182 ? -95.848 -10.777 71.588 1.00 49.00 182 HIS A C 1
ATOM 1492 O O . HIS A 1 182 ? -96.305 -11.908 71.399 1.00 49.00 182 HIS A O 1
ATOM 1498 N N . PRO A 1 183 ? -95.616 -10.312 72.826 1.00 46.28 183 PRO A N 1
ATOM 1499 C CA . PRO A 1 183 ? -96.045 -11.058 73.994 1.00 46.28 183 PRO A CA 1
ATOM 1500 C C . PRO A 1 183 ? -97.576 -11.102 74.011 1.00 46.28 183 PRO A C 1
ATOM 1502 O O . PRO A 1 183 ? -98.242 -10.066 74.008 1.00 46.28 183 PRO A O 1
ATOM 1505 N N . HIS A 1 184 ? -98.139 -12.309 74.020 1.00 44.91 184 HIS A N 1
ATOM 1506 C CA . HIS A 1 184 ? -99.557 -12.510 74.283 1.00 44.91 184 HIS A CA 1
ATOM 1507 C C . HIS A 1 184 ? -99.866 -12.004 75.698 1.00 44.91 184 HIS A C 1
ATOM 1509 O O . HIS A 1 184 ? -99.451 -12.598 76.690 1.00 44.91 184 HIS A O 1
ATOM 1515 N N . THR A 1 185 ? -100.588 -10.890 75.799 1.00 46.78 185 THR A N 1
ATOM 1516 C CA . THR A 1 185 ? -101.176 -10.428 77.057 1.00 46.78 185 THR A CA 1
ATOM 1517 C C . THR A 1 185 ? -102.363 -11.317 77.404 1.00 46.78 185 THR A C 1
ATOM 1519 O O . THR A 1 185 ? -103.440 -11.174 76.828 1.00 46.78 185 THR A O 1
ATOM 1522 N N . THR A 1 186 ? -102.182 -12.232 78.351 1.00 40.75 186 THR A N 1
ATOM 1523 C CA . THR A 1 186 ? -103.292 -12.883 79.055 1.00 40.75 186 THR A CA 1
ATOM 1524 C C . THR A 1 186 ? -103.758 -11.984 80.198 1.00 40.75 186 THR A C 1
ATOM 1526 O O . THR A 1 186 ? -103.056 -11.812 81.191 1.00 40.75 186 THR A O 1
ATOM 1529 N N . THR A 1 187 ? -104.950 -11.407 80.050 1.00 42.16 187 THR A N 1
ATOM 1530 C CA . THR A 1 187 ? -105.726 -10.769 81.121 1.00 42.16 187 THR A CA 1
ATOM 1531 C C . THR A 1 187 ? -106.699 -11.798 81.694 1.00 42.16 187 THR A C 1
ATOM 1533 O O . THR A 1 187 ? -107.502 -12.342 80.940 1.00 42.16 187 THR A O 1
ATOM 1536 N N . THR A 1 188 ? -106.694 -12.044 83.005 1.00 41.88 188 THR A N 1
ATOM 1537 C CA . THR A 1 188 ? -107.883 -12.518 83.737 1.00 41.88 188 THR A CA 1
ATOM 1538 C C . THR A 1 188 ? -107.828 -12.017 85.183 1.00 41.88 188 THR A C 1
ATOM 1540 O O . THR A 1 188 ? -106.750 -11.884 85.757 1.00 41.88 188 THR A O 1
ATOM 1543 N N . THR A 1 189 ? -109.024 -11.665 85.648 1.00 42.69 189 THR A N 1
ATOM 1544 C CA . THR A 1 189 ? -109.496 -11.003 86.871 1.00 42.69 189 THR A CA 1
ATOM 1545 C C . THR A 1 189 ? -109.036 -11.620 88.185 1.00 42.69 189 THR A C 1
ATOM 1547 O O . THR A 1 189 ? -108.913 -12.861 88.243 1.00 42.69 189 THR A O 1
#

pLDDT: mean 85.6, std 15.23, range [40.75, 98.06]

InterPro domains:
  IPR013783 Immunoglobulin-like fold [G3DSA:2.60.40.10] (9-109)
  IPR032707 MYCBP-associated protein [PF14646] (6-177)
  IPR032707 MYCBP-associated protein [PTHR48421] (1-176)

Sequence (189 aa):
KHVGIAVRLTFETLEGEKTSSELTVVNNGTVAIWYDWRRRSQPDSFQGLKRNRMQRFYFNNREGVILPGETKTFTFFFKSLHAGIFREYWEFGTHPTLLGGATLQVNLYAVSLTQDIFREERKLLKHKLAAHEAVTIVESVLQELLSGILTPERAQSPVDAYLTEEDLFHHRNPRVQCWPLHPHTTTTT

Solvent-accessible surface area (backbone atoms only — not comparable to full-atom values): 11504 Å² total; per-residue (Å²): 129,58,77,64,45,79,48,77,50,77,46,74,45,47,42,67,40,76,45,74,52,77,47,80,48,70,33,88,53,90,57,63,34,36,37,39,62,42,81,51,86,71,91,54,96,57,56,91,73,56,90,68,88,74,82,41,73,48,59,88,61,72,62,53,72,42,45,52,73,34,75,49,76,46,64,39,34,42,42,40,82,54,54,48,80,47,77,49,43,32,36,53,45,51,41,71,65,51,77,88,64,29,41,34,34,44,34,42,40,36,41,28,40,74,78,71,82,58,52,64,63,53,50,52,50,50,52,54,48,54,54,50,50,54,52,53,50,53,53,51,54,50,51,53,54,48,62,74,67,52,76,73,79,77,74,76,75,61,84,66,77,78,54,50,74,67,54,53,49,42,72,77,34,81,85,65,78,84,73,79,81,74,80,83,83,84,84,82,134

Foldseek 3Di:
DAAPAEDEDEAEEAAQDKDKDKDKDFQQDQAKKKKFKDWDDDPDPCPVVPPDPDDFKDWPRDIDIAGHGRMDMTMMMGHHNDFDKDKTKMWIDIPVQPPVNHTYIYIYIYGYHYDPPCVVVVVVVVVVVVVVVVVVVVVVVVVVVCVVVDDPDPDPDPPCPPQDPVNVCCVVCVPDDDDPDDPPDDDDD

Mean predicted aligned error: 13.91 Å

Nearest PDB structures (foldseek):
  7som-assembly1_K  TM=7.695E-01  e=2.358E-13  Chlamydomonas reinhardtii
  6fvi-assembly1_A  TM=8.069E-01  e=1.437E-08  Homo sapiens
  5d6h-assembly1_A  TM=5.535E-01  e=8.476E-05  Acinetobacter baumannii
  6fq0-assembly2_C  TM=5.674E-01  e=1.739E-04  Acinetobacter baumannii
  6fqa-assembly1_A  TM=5.889E-01  e=3.164E-04  Acinetobacter baumannii

Organism: Neovison vison (NCBI:txid452646)

Secondary structure (DSSP, 8-state):
--EEEEEEEEEEEETT-EEEEEEEEE--SSS-EEEEEEEEPP--TTGGG-------EE-----EEE-TT-EEEEEEEEE-SS-EEEEEEEEEEEESPPGGGPEEEEEEEEEEE---TTHHHHHHHHHHHHHHHHHHHHHHHHHHHHHHHSPPPPPPPPGGGG--HHHHHHHH-TT--------------

Radius of gyration: 47.21 Å; Cα contacts (8 Å, |Δi|>4): 251; chains: 1; bounding box: 133×26×113 Å